Protein AF-A0A1B2I5D0-F1 (afdb_monomer)

Solvent-accessible surface area (backbone atoms only — not comparable to full-atom values): 14692 Å² total; per-residue (Å²): 141,81,85,81,79,77,82,74,84,54,74,65,62,57,52,52,51,55,51,52,52,50,53,58,53,55,57,54,65,72,56,46,64,72,50,50,54,53,48,32,43,52,50,27,54,50,46,30,55,48,51,39,48,48,42,41,52,47,46,69,76,40,72,86,58,51,62,56,59,39,48,56,54,48,34,71,79,34,85,56,45,40,81,76,49,76,54,82,53,38,37,32,26,35,56,57,25,76,79,68,30,39,32,35,41,31,57,78,47,103,80,40,60,49,52,45,40,57,77,70,50,98,56,92,42,72,64,54,47,48,42,47,48,41,52,55,71,33,81,49,80,43,82,83,71,44,96,86,30,32,26,54,56,38,40,59,68,74,67,50,49,96,80,45,56,51,38,47,65,44,94,82,50,13,65,67,47,35,52,50,51,16,64,70,60,45,41,88,37,88,69,35,29,40,38,39,37,61,56,88,96,43,56,35,41,38,38,26,92,48,64,45,76,87,35,60,80,34,75,44,65,33,40,33,39,38,67,86,79,63,41,76,44,51,24,36,28,37,24,36,79,43,74,57,99,92,44,75,36,40,40,78,37,78,88,54,58,42,74,63,131

Organism: NCBI:txid1197717

Structure (mmCIF, N/CA/C/O backbone):
data_AF-A0A1B2I5D0-F1
#
_entry.id   AF-A0A1B2I5D0-F1
#
loop_
_atom_site.group_PDB
_atom_site.id
_atom_site.type_symbol
_atom_site.label_atom_id
_atom_site.label_alt_id
_atom_site.label_comp_id
_atom_site.label_asym_id
_atom_site.label_entity_id
_atom_site.label_seq_id
_atom_site.pdbx_PDB_ins_code
_atom_site.Cartn_x
_atom_site.Cartn_y
_atom_site.Cartn_z
_atom_site.occupancy
_atom_site.B_iso_or_equiv
_atom_site.auth_seq_id
_atom_site.auth_comp_id
_atom_site.auth_asym_id
_atom_site.auth_atom_id
_atom_site.pdbx_PDB_model_num
ATOM 1 N N . MET A 1 1 ? -41.122 -39.534 -62.416 1.00 46.50 1 MET A N 1
ATOM 2 C CA . MET A 1 1 ? -41.600 -39.544 -61.013 1.00 46.50 1 MET A CA 1
ATOM 3 C C . MET A 1 1 ? -40.428 -39.820 -60.082 1.00 46.50 1 MET A C 1
ATOM 5 O O . MET A 1 1 ? -39.930 -40.936 -60.078 1.00 46.50 1 MET A O 1
ATOM 9 N N . ARG A 1 2 ? -39.983 -38.829 -59.304 1.00 52.69 2 ARG A N 1
ATOM 10 C CA . ARG A 1 2 ? -39.171 -39.040 -58.096 1.00 52.69 2 ARG A CA 1
ATOM 11 C C . ARG A 1 2 ? -39.962 -38.437 -56.938 1.00 52.69 2 ARG A C 1
ATOM 13 O O . ARG A 1 2 ? -40.264 -37.251 -56.963 1.00 52.69 2 ARG A O 1
ATOM 20 N N . LYS A 1 3 ? -40.412 -39.279 -56.005 1.00 55.47 3 LYS A N 1
ATOM 21 C CA . LYS A 1 3 ? -41.016 -38.831 -54.747 1.00 55.47 3 LYS A CA 1
ATOM 22 C C . LYS A 1 3 ? -39.862 -38.516 -53.804 1.00 55.47 3 LYS A C 1
ATOM 24 O O . LYS A 1 3 ? -39.291 -39.434 -53.224 1.00 55.47 3 LYS A O 1
ATOM 29 N N . ASP A 1 4 ? -39.522 -37.241 -53.676 1.00 60.94 4 ASP A N 1
ATOM 30 C CA . ASP A 1 4 ? -38.607 -36.790 -52.634 1.00 60.94 4 ASP A CA 1
ATOM 31 C C . ASP A 1 4 ? -39.316 -36.933 -51.286 1.00 60.94 4 ASP A C 1
ATOM 33 O O . ASP A 1 4 ? -40.212 -36.163 -50.926 1.00 60.94 4 ASP A O 1
ATOM 37 N N . ALA A 1 5 ? -38.958 -37.990 -50.558 1.00 63.78 5 ALA A N 1
ATOM 38 C CA . ALA A 1 5 ? -39.371 -38.194 -49.182 1.00 63.78 5 ALA A CA 1
ATOM 39 C C . ALA A 1 5 ? -38.735 -37.090 -48.329 1.00 63.78 5 ALA A C 1
ATOM 41 O O . ALA A 1 5 ? -37.593 -37.203 -47.886 1.00 63.78 5 ALA A O 1
ATOM 42 N N . ARG A 1 6 ? -39.470 -35.991 -48.133 1.00 65.56 6 ARG A N 1
ATOM 43 C CA . ARG A 1 6 ? -39.105 -34.937 -47.184 1.00 65.56 6 ARG A CA 1
ATOM 44 C C . ARG A 1 6 ? -39.048 -35.564 -45.791 1.00 65.56 6 ARG A C 1
ATOM 46 O O . ARG A 1 6 ? -40.087 -35.820 -45.188 1.00 65.56 6 ARG A O 1
ATOM 53 N N . LYS A 1 7 ? -37.836 -35.858 -45.313 1.00 67.69 7 LYS A N 1
ATOM 54 C CA . LYS A 1 7 ? -37.577 -36.289 -43.936 1.00 67.69 7 LYS A CA 1
ATOM 55 C C . LYS A 1 7 ? -37.943 -35.122 -43.018 1.00 67.69 7 LYS A C 1
ATOM 57 O O . LYS A 1 7 ? -37.216 -34.136 -42.956 1.00 67.69 7 LYS A O 1
ATOM 62 N N . ALA A 1 8 ? -39.111 -35.197 -42.389 1.00 71.25 8 ALA A N 1
ATOM 63 C CA . ALA A 1 8 ? -39.503 -34.258 -41.351 1.00 71.25 8 ALA A CA 1
ATOM 64 C C . ALA A 1 8 ? -38.746 -34.621 -40.069 1.00 71.25 8 ALA A C 1
ATOM 66 O O . ALA A 1 8 ? -38.767 -35.779 -39.655 1.00 71.25 8 ALA A O 1
ATOM 67 N N . PHE A 1 9 ? -38.063 -33.641 -39.481 1.00 73.19 9 PHE A N 1
ATOM 68 C CA . PHE A 1 9 ? -37.399 -33.794 -38.189 1.00 73.19 9 PHE A CA 1
ATOM 69 C C . PHE A 1 9 ? -38.434 -34.140 -37.118 1.00 73.19 9 PHE A C 1
ATOM 71 O O . PHE A 1 9 ? -39.496 -33.516 -37.039 1.00 73.19 9 PHE A O 1
ATOM 78 N N . THR A 1 10 ? -38.132 -35.133 -36.293 1.00 86.06 10 THR A N 1
ATOM 79 C CA . THR A 1 10 ? -38.979 -35.494 -35.158 1.00 86.06 10 THR A CA 1
ATOM 80 C C . THR A 1 10 ? -38.755 -34.509 -34.009 1.00 86.06 10 THR A C 1
ATOM 82 O O . THR A 1 10 ? -37.652 -34.005 -33.800 1.00 86.06 10 THR A O 1
ATOM 85 N N . LEU A 1 11 ? -39.800 -34.237 -33.219 1.00 85.38 11 LEU A N 1
ATOM 86 C CA . LEU A 1 11 ? -39.691 -33.394 -32.018 1.00 85.38 11 LEU A CA 1
ATOM 87 C C . LEU A 1 11 ? -38.626 -33.916 -31.038 1.00 85.38 11 LEU A C 1
ATOM 89 O O . LEU A 1 11 ? -37.961 -33.134 -30.364 1.00 85.38 11 LEU A O 1
ATOM 93 N N . VAL A 1 12 ? -38.444 -35.238 -30.996 1.00 90.75 12 VAL A N 1
ATOM 94 C CA . VAL A 1 12 ? -37.460 -35.914 -30.143 1.00 90.75 12 VAL A CA 1
ATOM 95 C C . VAL A 1 12 ? -36.028 -35.572 -30.558 1.00 90.75 12 VAL A C 1
ATOM 97 O O . VAL A 1 12 ? -35.191 -35.321 -29.695 1.00 90.75 12 VAL A O 1
ATOM 100 N N . GLU A 1 13 ? -35.742 -35.496 -31.859 1.00 89.31 13 GLU A N 1
ATOM 101 C CA . GLU A 1 13 ? -34.408 -35.131 -32.351 1.00 89.31 13 GLU A CA 1
ATOM 102 C C . GLU A 1 13 ? -34.032 -33.700 -31.953 1.00 89.31 13 GLU A C 1
ATOM 104 O O . GLU A 1 13 ? -32.914 -33.464 -31.502 1.00 89.31 13 GLU A O 1
ATOM 109 N N . MET A 1 14 ? -34.970 -32.753 -32.034 1.00 89.31 14 MET A N 1
ATOM 110 C CA . MET A 1 14 ? -34.721 -31.381 -31.574 1.00 89.31 14 MET A CA 1
ATOM 111 C C . MET A 1 14 ? -34.585 -31.284 -30.048 1.00 89.31 14 MET A C 1
ATOM 113 O O . MET A 1 14 ? -33.756 -30.517 -29.559 1.00 89.31 14 MET A O 1
ATOM 117 N N . LEU A 1 15 ? -35.332 -32.095 -29.290 1.00 92.88 15 LEU A N 1
ATOM 118 C CA . LEU A 1 15 ? -35.248 -32.137 -27.827 1.00 92.88 15 LEU A CA 1
ATOM 119 C C . LEU A 1 15 ? -33.873 -32.617 -27.334 1.00 92.88 15 LEU A C 1
ATOM 121 O O . LEU A 1 15 ? -33.305 -32.035 -26.412 1.00 92.88 15 LEU A O 1
ATOM 125 N N . ILE A 1 16 ? -33.307 -33.653 -27.954 1.00 93.94 16 ILE A N 1
ATOM 126 C CA . ILE A 1 16 ? -31.982 -34.158 -27.567 1.00 93.94 16 ILE A CA 1
ATOM 127 C C . ILE A 1 16 ? -30.901 -33.107 -27.855 1.00 93.94 16 ILE A C 1
ATOM 129 O O . ILE A 1 16 ? -30.008 -32.906 -27.034 1.00 93.94 16 ILE A O 1
ATOM 133 N N . VAL A 1 17 ? -31.004 -32.385 -28.976 1.00 94.12 17 VAL A N 1
ATOM 134 C CA . VAL A 1 17 ? -30.030 -31.348 -29.351 1.00 94.12 17 VAL A CA 1
ATOM 135 C C . VAL A 1 17 ? -29.985 -30.219 -28.320 1.00 94.12 17 VAL A C 1
ATOM 137 O O . VAL A 1 17 ? -28.898 -29.841 -27.885 1.00 94.12 17 VAL A O 1
ATOM 140 N N . ILE A 1 18 ? -31.138 -29.713 -27.871 1.00 95.00 18 ILE A N 1
ATOM 141 C CA . ILE A 1 18 ? -31.162 -28.644 -26.859 1.00 95.00 18 ILE A CA 1
ATOM 142 C C . ILE A 1 18 ? -30.645 -29.122 -25.497 1.00 95.00 18 ILE A C 1
ATOM 144 O O . ILE A 1 18 ? -29.973 -28.358 -24.806 1.00 95.00 18 ILE A O 1
ATOM 148 N N . ILE A 1 19 ? -30.883 -30.390 -25.134 1.00 96.00 19 ILE A N 1
ATOM 149 C CA . ILE A 1 19 ? -30.338 -30.991 -23.908 1.00 96.00 19 ILE A CA 1
ATOM 150 C C . ILE A 1 19 ? -28.808 -31.044 -23.982 1.00 96.00 19 ILE A C 1
ATOM 152 O O . ILE A 1 19 ? -28.134 -30.615 -23.046 1.00 96.00 19 ILE A O 1
ATOM 156 N N . VAL A 1 20 ? -28.246 -31.515 -25.099 1.00 95.69 20 VAL A N 1
ATOM 157 C CA . VAL A 1 20 ? -26.789 -31.603 -25.278 1.00 95.69 20 VAL A CA 1
ATOM 158 C C . VAL A 1 20 ? -26.146 -30.213 -25.276 1.00 95.69 20 VAL A C 1
ATOM 160 O O . VAL A 1 20 ? -25.154 -30.013 -24.578 1.00 95.69 20 VAL A O 1
ATOM 163 N N . ILE A 1 21 ? -26.725 -29.234 -25.983 1.00 95.19 21 ILE A N 1
ATOM 164 C CA . ILE A 1 21 ? -26.231 -27.846 -25.971 1.00 95.19 21 ILE A CA 1
ATOM 165 C C . ILE A 1 21 ? -26.293 -27.262 -24.553 1.00 95.19 21 ILE A C 1
ATOM 167 O O . ILE A 1 21 ? -25.337 -26.621 -24.124 1.00 95.19 21 ILE A O 1
ATOM 171 N N . GLY A 1 22 ? -27.368 -27.523 -23.800 1.00 94.81 22 GLY A N 1
ATOM 172 C CA . GLY A 1 22 ? -27.515 -27.068 -22.416 1.00 94.81 22 GLY A CA 1
ATOM 173 C C . GLY A 1 22 ? -26.457 -27.645 -21.471 1.00 94.81 22 GLY A C 1
ATOM 174 O O . GLY A 1 22 ? -25.877 -26.905 -20.678 1.00 94.81 22 GLY A O 1
ATOM 175 N N . ILE A 1 23 ? -26.147 -28.941 -21.590 1.00 93.44 23 ILE A N 1
ATOM 176 C CA . ILE A 1 23 ? -25.090 -29.590 -20.796 1.00 93.44 23 ILE A CA 1
ATOM 177 C C . ILE A 1 23 ? -23.716 -29.015 -21.161 1.00 93.44 23 ILE A C 1
ATOM 179 O O . ILE A 1 23 ? -22.952 -28.644 -20.270 1.00 93.44 23 ILE A O 1
ATOM 183 N N . LEU A 1 24 ? -23.408 -28.894 -22.457 1.00 92.69 24 LEU A N 1
ATOM 184 C CA . LEU A 1 24 ? -22.133 -28.338 -22.918 1.00 92.69 24 LEU A CA 1
ATOM 185 C C . LEU A 1 24 ? -21.951 -26.883 -22.462 1.00 92.69 24 LEU A C 1
ATOM 187 O O . LEU A 1 24 ? -20.888 -26.533 -21.950 1.00 92.69 24 LEU A O 1
ATOM 191 N N . ALA A 1 25 ? -22.993 -26.055 -22.574 1.00 88.94 25 ALA A N 1
ATOM 192 C CA . ALA A 1 25 ? -22.968 -24.670 -22.110 1.00 88.94 25 ALA A CA 1
ATOM 193 C C . ALA A 1 25 ? -22.812 -24.571 -20.581 1.00 88.94 25 ALA A C 1
ATOM 195 O O . ALA A 1 25 ? -22.031 -23.752 -20.094 1.00 88.94 25 ALA A O 1
ATOM 196 N N . GLY A 1 26 ? -23.498 -25.434 -19.822 1.00 86.69 26 GLY A N 1
ATOM 197 C CA . GLY A 1 26 ? -23.399 -25.479 -18.361 1.00 86.69 26 GLY A CA 1
ATOM 198 C C . GLY A 1 26 ? -21.992 -25.822 -17.863 1.00 86.69 26 GLY A C 1
ATOM 199 O O . GLY A 1 26 ? -21.498 -25.195 -16.926 1.00 86.69 26 GLY A O 1
ATOM 200 N N . LEU A 1 27 ? -21.307 -26.762 -18.522 1.00 82.25 27 LEU A N 1
ATOM 201 C CA . LEU A 1 27 ? -19.929 -27.133 -18.179 1.00 82.25 27 LEU A CA 1
ATOM 202 C C . LEU A 1 27 ? -18.918 -26.022 -18.508 1.00 82.25 27 LEU A C 1
ATOM 204 O O . LEU A 1 27 ? -17.978 -25.804 -17.743 1.00 82.25 27 LEU A O 1
ATOM 208 N N . MET A 1 28 ? -19.120 -25.286 -19.605 1.00 75.88 28 MET A N 1
ATOM 209 C CA . MET A 1 28 ? -18.252 -24.160 -19.974 1.00 75.88 28 MET A CA 1
ATOM 210 C C . MET A 1 28 ? -18.319 -23.010 -18.958 1.00 75.88 28 MET A C 1
ATOM 212 O O . MET A 1 28 ? -17.291 -22.407 -18.657 1.00 75.88 28 MET A O 1
ATOM 216 N N . MET A 1 29 ? -19.496 -22.740 -18.387 1.00 73.19 29 MET A N 1
ATOM 217 C CA . MET A 1 29 ? -19.700 -21.628 -17.450 1.00 73.19 29 MET A CA 1
ATOM 218 C C . MET A 1 29 ? -18.978 -21.820 -16.105 1.00 73.19 29 MET A C 1
ATOM 220 O O . MET A 1 29 ? -18.487 -20.855 -15.525 1.00 73.19 29 MET A O 1
ATOM 224 N N . ILE A 1 30 ? -18.885 -23.057 -15.606 1.00 65.50 30 ILE A N 1
ATOM 225 C CA . ILE A 1 30 ? -18.249 -23.359 -14.309 1.00 65.50 30 ILE A CA 1
ATOM 226 C C . ILE A 1 30 ? -16.715 -23.343 -14.422 1.00 65.50 30 ILE A C 1
ATOM 228 O O . ILE A 1 30 ? -16.019 -23.033 -13.457 1.00 65.50 30 ILE A O 1
ATOM 232 N N . SER A 1 31 ? -16.169 -23.645 -15.603 1.00 60.16 31 SER A N 1
ATOM 233 C CA . SER A 1 31 ? -14.723 -23.785 -15.801 1.00 60.16 31 SER A CA 1
ATOM 234 C C . SER A 1 31 ? -13.982 -22.463 -16.031 1.00 60.16 31 SER A C 1
ATOM 236 O O . SER A 1 31 ? -12.763 -22.432 -15.859 1.00 60.16 31 SER A O 1
ATOM 238 N N . SER A 1 32 ? -14.657 -21.392 -16.458 1.00 58.16 32 SER A N 1
ATOM 239 C CA . SER A 1 32 ? -13.971 -20.184 -16.932 1.00 58.16 32 SER A CA 1
ATOM 240 C C . SER A 1 32 ? -13.434 -19.299 -15.805 1.00 58.16 32 SER A C 1
ATOM 242 O O . SER A 1 32 ? -12.296 -18.863 -15.904 1.00 58.16 32 SER A O 1
ATOM 244 N N . GLY A 1 33 ? -14.179 -19.086 -14.714 1.00 60.12 33 GLY A N 1
ATOM 245 C CA . GLY A 1 33 ? -13.814 -18.091 -13.687 1.00 60.12 33 GLY A CA 1
ATOM 246 C C . GLY A 1 33 ? -12.498 -18.378 -12.948 1.00 60.12 33 GLY A C 1
ATOM 247 O O . GLY A 1 33 ? -11.596 -17.554 -12.923 1.00 60.12 33 GLY A O 1
ATOM 248 N N . SER A 1 34 ? -12.317 -19.581 -12.395 1.00 61.12 34 SER A N 1
ATOM 249 C CA . SER A 1 34 ? -11.079 -19.897 -11.657 1.00 61.12 34 SER A CA 1
ATOM 250 C C . SER A 1 34 ? -9.860 -20.129 -12.559 1.00 61.12 34 SER A C 1
ATOM 252 O O . SER A 1 34 ? -8.721 -20.095 -12.090 1.00 61.12 34 SER A O 1
ATOM 254 N N . ALA A 1 35 ? -10.093 -20.448 -13.836 1.00 63.06 35 ALA A N 1
ATOM 255 C CA . ALA A 1 35 ? -9.028 -20.675 -14.807 1.00 63.06 35 ALA A CA 1
ATOM 256 C C . ALA A 1 35 ? -8.460 -19.347 -15.326 1.00 63.06 35 ALA A C 1
ATOM 258 O O . ALA A 1 35 ? -7.245 -19.243 -15.492 1.00 63.06 35 ALA A O 1
ATOM 259 N N . THR A 1 36 ? -9.313 -18.335 -15.529 1.00 73.81 36 THR A N 1
ATOM 260 C CA . THR A 1 36 ? -8.883 -16.986 -15.916 1.00 73.81 36 THR A CA 1
ATOM 261 C C . THR A 1 36 ? -8.065 -16.327 -14.815 1.00 73.81 36 THR A C 1
ATOM 263 O O . THR A 1 36 ? -6.963 -15.873 -15.100 1.00 73.81 36 THR A O 1
ATOM 266 N N . ASP A 1 37 ? -8.507 -16.394 -13.556 1.00 72.38 37 ASP A N 1
ATOM 267 C CA . ASP A 1 37 ? -7.804 -15.747 -12.437 1.00 72.38 37 ASP A CA 1
ATOM 268 C C . ASP A 1 37 ? -6.377 -16.297 -12.261 1.00 72.38 37 ASP A C 1
ATOM 270 O O . ASP A 1 37 ? -5.404 -15.550 -12.155 1.00 72.38 37 ASP A O 1
ATOM 274 N N . LYS A 1 38 ? -6.213 -17.627 -12.321 1.00 74.25 38 LYS A N 1
ATOM 275 C CA . LYS A 1 38 ? -4.886 -18.267 -12.253 1.00 74.25 38 LYS A CA 1
ATOM 276 C C . LYS A 1 38 ? -4.014 -17.953 -13.468 1.00 74.25 38 LYS A C 1
ATOM 278 O O . LYS A 1 38 ? -2.790 -17.856 -13.340 1.00 74.25 38 LYS A O 1
ATOM 283 N N . ALA A 1 39 ? -4.616 -17.833 -14.651 1.00 79.75 39 ALA A N 1
ATOM 284 C CA . ALA A 1 39 ? -3.897 -17.456 -15.862 1.00 79.75 39 ALA A CA 1
ATOM 285 C C . ALA A 1 39 ? -3.392 -16.008 -15.774 1.00 79.75 39 ALA A C 1
ATOM 287 O O . ALA A 1 39 ? -2.236 -15.746 -16.110 1.00 79.75 39 ALA A O 1
ATOM 288 N N . GLU A 1 40 ? -4.213 -15.090 -15.260 1.00 85.25 40 GLU A N 1
ATOM 289 C CA . GLU A 1 40 ? -3.850 -13.691 -15.028 1.00 85.25 40 GLU A CA 1
ATOM 290 C C . GLU A 1 40 ? -2.763 -13.544 -13.957 1.00 85.25 40 GLU A C 1
ATOM 292 O O . GLU A 1 40 ? -1.797 -12.805 -14.172 1.00 85.25 40 GLU A O 1
ATOM 297 N N . GLU A 1 41 ? -2.849 -14.293 -12.854 1.00 82.25 41 GLU A N 1
ATOM 298 C CA . GLU A 1 41 ? -1.818 -14.341 -11.810 1.00 82.25 41 GLU A CA 1
ATOM 299 C C . GLU A 1 41 ? -0.474 -14.830 -12.376 1.00 82.25 41 GLU A C 1
ATOM 301 O O . GLU A 1 41 ? 0.572 -14.199 -12.182 1.00 82.25 41 GLU A O 1
ATOM 306 N N . THR A 1 42 ? -0.503 -15.926 -13.140 1.00 84.69 42 THR A N 1
ATOM 307 C CA . THR A 1 42 ? 0.690 -16.515 -13.766 1.00 84.69 42 THR A CA 1
ATOM 308 C C . THR A 1 42 ? 1.312 -15.560 -14.786 1.00 84.69 42 THR A C 1
ATOM 310 O O . THR A 1 42 ? 2.529 -15.354 -14.792 1.00 84.69 42 THR A O 1
ATOM 313 N N . ALA A 1 43 ? 0.490 -14.931 -15.629 1.00 89.62 43 ALA A N 1
ATOM 314 C CA . ALA A 1 43 ? 0.942 -13.942 -16.598 1.00 89.62 43 ALA A CA 1
ATOM 315 C C . ALA A 1 43 ? 1.529 -12.701 -15.906 1.00 89.62 43 ALA A C 1
ATOM 317 O O . ALA A 1 43 ? 2.586 -12.213 -16.305 1.00 89.62 43 ALA A O 1
ATOM 318 N N . CYS A 1 44 ? 0.911 -12.235 -14.818 1.00 87.25 44 CYS A N 1
ATOM 319 C CA . CYS A 1 44 ? 1.432 -11.141 -14.007 1.00 87.25 44 CYS A CA 1
ATOM 320 C C . CYS A 1 44 ? 2.795 -11.482 -13.383 1.00 87.25 44 CYS A C 1
ATOM 322 O O . CYS A 1 44 ? 3.719 -10.669 -13.427 1.00 87.25 44 CYS A O 1
ATOM 324 N N . LEU A 1 45 ? 2.952 -12.683 -12.816 1.00 86.56 45 LEU A N 1
ATOM 325 C CA . LEU A 1 45 ? 4.234 -13.158 -12.291 1.00 86.56 45 LEU A CA 1
ATOM 326 C C . LEU A 1 45 ? 5.317 -13.170 -13.375 1.00 86.56 45 LEU A C 1
ATOM 328 O O . LEU A 1 45 ? 6.441 -12.738 -13.122 1.00 86.56 45 LEU A O 1
ATOM 332 N N . ASN A 1 46 ? 4.985 -13.642 -14.576 1.00 90.81 46 ASN A N 1
ATOM 333 C CA . ASN A 1 46 ? 5.924 -13.660 -15.689 1.00 90.81 46 ASN A CA 1
ATOM 334 C C . ASN A 1 46 ? 6.323 -12.243 -16.128 1.00 90.81 46 ASN A C 1
ATOM 336 O O . ASN A 1 46 ? 7.511 -11.966 -16.265 1.00 90.81 46 ASN A O 1
ATOM 340 N N . ASN A 1 47 ? 5.357 -11.330 -16.266 1.00 92.94 47 ASN A N 1
ATOM 341 C CA . ASN A 1 47 ? 5.624 -9.935 -16.624 1.00 92.94 47 ASN A CA 1
ATOM 342 C C . ASN A 1 47 ? 6.560 -9.264 -15.611 1.00 92.94 47 ASN A C 1
ATOM 344 O O . ASN A 1 47 ? 7.525 -8.622 -16.006 1.00 92.94 47 ASN A O 1
ATOM 348 N N . ARG A 1 48 ? 6.346 -9.472 -14.306 1.00 88.75 48 ARG A N 1
ATOM 349 C CA . ARG A 1 48 ? 7.232 -8.943 -13.253 1.00 88.75 48 ARG A CA 1
ATOM 350 C C . ARG A 1 48 ? 8.664 -9.458 -13.373 1.00 88.75 48 ARG A C 1
ATOM 352 O O . ARG A 1 48 ? 9.594 -8.663 -13.344 1.00 88.75 48 ARG A O 1
ATOM 359 N N . LYS A 1 49 ? 8.840 -10.765 -13.591 1.00 89.06 49 LYS A N 1
ATOM 360 C CA . LYS A 1 49 ? 10.169 -11.357 -13.819 1.00 89.06 49 LYS A CA 1
ATOM 361 C C . LYS A 1 49 ? 10.843 -10.810 -15.075 1.00 89.06 49 LYS A C 1
ATOM 363 O O . LYS A 1 49 ? 12.063 -10.680 -15.092 1.00 89.06 49 LYS A O 1
ATOM 368 N N . ILE A 1 50 ? 10.076 -10.529 -16.131 1.00 93.44 50 ILE A N 1
ATOM 369 C CA . ILE A 1 50 ? 10.602 -9.885 -17.341 1.00 93.44 50 ILE A CA 1
ATOM 370 C C . ILE A 1 50 ? 11.119 -8.489 -16.991 1.00 93.44 50 ILE A C 1
ATOM 372 O O . ILE A 1 50 ? 12.264 -8.202 -17.306 1.00 93.44 50 ILE A O 1
ATOM 376 N N . LEU A 1 51 ? 10.347 -7.681 -16.261 1.00 92.31 51 LEU A N 1
ATOM 377 C CA . LEU A 1 51 ? 10.766 -6.336 -15.848 1.00 92.31 51 LEU A CA 1
ATOM 378 C C . LEU A 1 51 ? 12.043 -6.347 -14.996 1.00 92.31 51 LEU A C 1
ATOM 380 O O . LEU A 1 51 ? 12.964 -5.582 -15.274 1.00 92.31 51 LEU A O 1
ATOM 384 N N . GLU A 1 52 ? 12.137 -7.241 -14.007 1.00 90.12 52 GLU A N 1
ATOM 385 C CA . GLU A 1 52 ? 13.350 -7.404 -13.188 1.00 90.12 52 GLU A CA 1
ATOM 386 C C . GLU A 1 52 ? 14.571 -7.764 -14.045 1.00 90.12 52 GLU A C 1
ATOM 388 O O . GLU A 1 52 ? 15.661 -7.224 -13.862 1.00 90.12 52 GLU A O 1
ATOM 393 N N . ARG A 1 53 ? 14.395 -8.670 -15.015 1.00 91.75 53 ARG A N 1
ATOM 394 C CA . ARG A 1 53 ? 15.468 -9.073 -15.932 1.00 91.75 53 ARG A CA 1
ATOM 395 C C . ARG A 1 53 ? 15.871 -7.940 -16.867 1.00 91.75 53 ARG A C 1
ATOM 397 O O . ARG A 1 53 ? 17.067 -7.715 -17.012 1.00 91.75 53 ARG A O 1
ATOM 404 N N . SER A 1 54 ? 14.912 -7.237 -17.466 1.00 92.69 54 SER A N 1
ATOM 405 C CA . SER A 1 54 ? 15.176 -6.095 -18.346 1.00 92.69 54 SER A CA 1
ATOM 406 C C . SER A 1 54 ? 15.948 -5.010 -17.600 1.00 92.69 54 SER A C 1
ATOM 408 O O . SER A 1 54 ? 16.974 -4.546 -18.090 1.00 92.69 54 SER A O 1
ATOM 410 N N . TYR A 1 55 ? 15.536 -4.686 -16.370 1.00 92.44 55 TYR A N 1
ATOM 411 C CA . TYR A 1 55 ? 16.269 -3.753 -15.515 1.00 92.44 55 TYR A CA 1
ATOM 412 C C . TYR A 1 55 ? 17.720 -4.202 -15.290 1.00 92.44 55 TYR A C 1
ATOM 414 O O . TYR A 1 55 ? 18.653 -3.426 -15.498 1.00 92.44 55 TYR A O 1
ATOM 422 N N . ASN A 1 56 ? 17.931 -5.470 -14.921 1.00 90.38 56 ASN A N 1
ATOM 423 C CA . ASN A 1 56 ? 19.274 -6.003 -14.684 1.00 90.38 56 ASN A CA 1
ATOM 424 C C . ASN A 1 56 ? 20.146 -5.978 -15.948 1.00 90.38 56 ASN A C 1
ATOM 426 O O . ASN A 1 56 ? 21.329 -5.664 -15.858 1.00 90.38 56 ASN A O 1
ATOM 430 N N . ILE A 1 57 ? 19.579 -6.268 -17.123 1.00 91.06 57 ILE A N 1
ATOM 431 C CA . ILE A 1 57 ? 20.295 -6.195 -18.406 1.00 91.06 57 ILE A CA 1
ATOM 432 C C . ILE A 1 57 ? 20.806 -4.771 -18.647 1.00 91.06 57 ILE A C 1
ATOM 434 O O . ILE A 1 57 ? 21.997 -4.594 -18.899 1.00 91.06 57 ILE A O 1
ATOM 438 N N . TYR A 1 58 ? 19.942 -3.767 -18.491 1.00 92.44 58 TYR A N 1
ATOM 439 C CA . TYR A 1 58 ? 20.310 -2.363 -18.677 1.00 92.44 58 TYR A CA 1
ATOM 440 C C . TYR A 1 58 ? 21.324 -1.862 -17.642 1.00 92.44 58 TYR A C 1
ATOM 442 O O . TYR A 1 58 ? 22.262 -1.146 -17.988 1.00 92.44 58 TYR A O 1
ATOM 450 N N . ARG A 1 59 ? 21.193 -2.274 -16.375 1.00 89.50 59 ARG A N 1
ATOM 451 C CA . ARG A 1 59 ? 22.178 -1.950 -15.328 1.00 89.50 59 ARG A CA 1
ATOM 452 C C . ARG A 1 59 ? 23.550 -2.554 -15.602 1.00 89.50 59 ARG A C 1
ATOM 454 O O . ARG A 1 59 ? 24.558 -1.940 -15.265 1.00 89.50 59 ARG A O 1
ATOM 461 N N . ILE A 1 60 ? 23.596 -3.751 -16.185 1.00 88.75 60 ILE A N 1
ATOM 462 C CA . ILE A 1 60 ? 24.853 -4.411 -16.549 1.00 88.75 60 ILE A CA 1
ATOM 463 C C . ILE A 1 60 ? 25.479 -3.743 -17.777 1.00 88.75 60 ILE A C 1
ATOM 465 O O . ILE A 1 60 ? 26.694 -3.561 -17.804 1.00 88.75 60 ILE A O 1
ATOM 469 N N . SER A 1 61 ? 24.682 -3.372 -18.784 1.00 89.56 61 SER A N 1
ATOM 470 C CA . SER A 1 61 ? 25.201 -2.725 -19.993 1.00 89.56 61 SER A CA 1
ATOM 471 C C . SER A 1 61 ? 25.647 -1.283 -19.754 1.00 89.56 61 SER A C 1
ATOM 473 O O . SER A 1 61 ? 26.601 -0.827 -20.377 1.00 89.56 61 SER A O 1
ATOM 475 N N . GLU A 1 62 ? 24.966 -0.561 -18.862 1.00 89.81 62 GLU A N 1
ATOM 476 C CA . GLU A 1 62 ? 25.171 0.869 -18.624 1.00 89.81 62 GLU A CA 1
ATOM 477 C C . GLU A 1 62 ? 25.141 1.181 -17.118 1.00 89.81 62 GLU A C 1
ATOM 479 O O . GLU A 1 62 ? 24.193 1.752 -16.579 1.00 89.81 62 GLU A O 1
ATOM 484 N N . SER A 1 63 ? 26.218 0.824 -16.415 1.00 86.62 63 SER A N 1
ATOM 485 C CA . SER A 1 63 ? 26.296 0.903 -14.947 1.00 86.62 63 SER A CA 1
ATOM 486 C C . SER A 1 63 ? 26.169 2.313 -14.354 1.00 86.62 63 SER A C 1
ATOM 488 O O . SER A 1 63 ? 25.930 2.448 -13.151 1.00 86.62 63 SER A O 1
ATOM 490 N N . SER A 1 64 ? 26.357 3.360 -15.164 1.00 89.44 64 SER A N 1
ATOM 491 C CA . SER A 1 64 ? 26.249 4.764 -14.748 1.00 89.44 64 SER A CA 1
ATOM 492 C C . SER A 1 64 ? 24.814 5.281 -14.668 1.00 89.44 64 SER A C 1
ATOM 494 O O . SER A 1 64 ? 24.611 6.334 -14.072 1.00 89.44 64 SER A O 1
ATOM 496 N N . LEU A 1 65 ? 23.841 4.582 -15.264 1.00 90.19 65 LEU A N 1
ATOM 497 C CA . LEU A 1 65 ? 22.443 5.011 -15.251 1.00 90.19 65 LEU A CA 1
ATOM 498 C C . LEU A 1 65 ? 21.843 4.880 -13.853 1.00 90.19 65 LEU A C 1
ATOM 500 O O . LEU A 1 65 ? 22.018 3.864 -13.180 1.00 90.19 65 LEU A O 1
ATOM 504 N N . THR A 1 66 ? 21.087 5.882 -13.435 1.00 90.94 66 THR A N 1
ATOM 505 C CA . THR A 1 66 ? 20.258 5.845 -12.229 1.00 90.94 66 THR A CA 1
ATOM 506 C C . THR A 1 66 ? 19.104 4.850 -12.378 1.00 90.94 66 THR A C 1
ATOM 508 O O . THR A 1 66 ? 18.784 4.386 -13.474 1.00 90.94 66 THR A O 1
ATOM 511 N N . PHE A 1 67 ? 18.463 4.515 -11.258 1.00 89.31 67 PHE A N 1
ATOM 512 C CA . PHE A 1 67 ? 17.294 3.633 -11.229 1.00 89.31 67 PHE A CA 1
ATOM 513 C C . PHE A 1 67 ? 16.190 4.100 -12.191 1.00 89.31 67 PHE A C 1
ATOM 515 O O . PHE A 1 67 ? 15.741 3.319 -13.032 1.00 89.31 67 PHE A O 1
ATOM 522 N N . THR A 1 68 ? 15.831 5.383 -12.131 1.00 89.88 68 THR A N 1
ATOM 523 C CA . THR A 1 68 ? 14.800 5.982 -12.988 1.00 89.88 68 THR A CA 1
ATOM 524 C C . THR A 1 68 ? 15.199 6.000 -14.461 1.00 89.88 68 THR A C 1
ATOM 526 O O . THR A 1 68 ? 14.385 5.678 -15.323 1.00 89.88 68 THR A O 1
ATOM 529 N N . GLU A 1 69 ? 16.461 6.294 -14.788 1.00 93.00 69 GLU A N 1
ATOM 530 C CA . GLU A 1 69 ? 16.923 6.255 -16.184 1.00 93.00 69 GLU A CA 1
ATOM 531 C C . GLU A 1 69 ? 16.843 4.847 -16.779 1.00 93.00 69 GLU A C 1
ATOM 533 O O . GLU A 1 69 ? 16.455 4.683 -17.937 1.00 93.00 69 GLU A O 1
ATOM 538 N N . VAL A 1 70 ? 17.174 3.817 -15.994 1.00 93.38 70 VAL A N 1
ATOM 539 C CA . VAL A 1 70 ? 17.012 2.428 -16.435 1.00 93.38 70 VAL A CA 1
ATOM 540 C C . VAL A 1 70 ? 15.538 2.086 -16.632 1.00 93.38 70 VAL A C 1
ATOM 542 O O . VAL A 1 70 ? 15.188 1.455 -17.631 1.00 93.38 70 VAL A O 1
ATOM 545 N N . LEU A 1 71 ? 14.658 2.498 -15.719 1.00 92.50 71 LEU A N 1
ATOM 546 C CA . LEU A 1 71 ? 13.233 2.201 -15.835 1.00 92.50 71 LEU A CA 1
ATOM 547 C C . LEU A 1 71 ? 12.547 2.924 -16.990 1.00 92.50 71 LEU A C 1
ATOM 549 O O . LEU A 1 71 ? 11.683 2.324 -17.628 1.00 92.50 71 LEU A O 1
ATOM 553 N N . GLU A 1 72 ? 12.979 4.130 -17.350 1.00 92.69 72 GLU A N 1
ATOM 554 C CA . GLU A 1 72 ? 12.520 4.793 -18.575 1.00 92.69 72 GLU A CA 1
ATOM 555 C C . GLU A 1 72 ? 12.902 3.992 -19.835 1.00 92.69 72 GLU A C 1
ATOM 557 O O . GLU A 1 72 ? 12.087 3.862 -20.753 1.00 92.69 72 GLU A O 1
ATOM 562 N N . LYS A 1 73 ? 14.081 3.348 -19.863 1.00 93.44 73 LYS A N 1
ATOM 563 C CA . LYS A 1 73 ? 14.449 2.430 -20.958 1.00 93.44 73 LYS A CA 1
ATOM 564 C C . LYS A 1 73 ? 13.592 1.165 -20.973 1.00 93.44 73 LYS A C 1
ATOM 566 O O . LYS A 1 73 ? 13.068 0.797 -22.021 1.00 93.44 73 LYS A O 1
ATOM 571 N N . VAL A 1 74 ? 13.395 0.529 -19.817 1.00 93.25 74 VAL A N 1
ATOM 572 C CA . VAL A 1 74 ? 12.535 -0.663 -19.687 1.00 93.25 74 VAL A CA 1
ATOM 573 C C . VAL A 1 74 ? 11.104 -0.347 -20.142 1.00 93.25 74 VAL A C 1
ATOM 575 O O . VAL A 1 74 ? 10.500 -1.099 -20.903 1.00 93.25 74 VAL A O 1
ATOM 578 N N . LYS A 1 75 ? 10.564 0.803 -19.740 1.00 93.12 75 LYS A N 1
ATOM 579 C CA . LYS A 1 75 ? 9.232 1.281 -20.125 1.00 93.12 75 LYS A CA 1
ATOM 580 C C . LYS A 1 75 ? 9.092 1.487 -21.634 1.00 93.12 75 LYS A C 1
ATOM 582 O O . LYS A 1 75 ? 8.048 1.150 -22.189 1.00 93.12 75 LYS A O 1
ATOM 587 N N . ALA A 1 76 ? 10.133 1.971 -22.314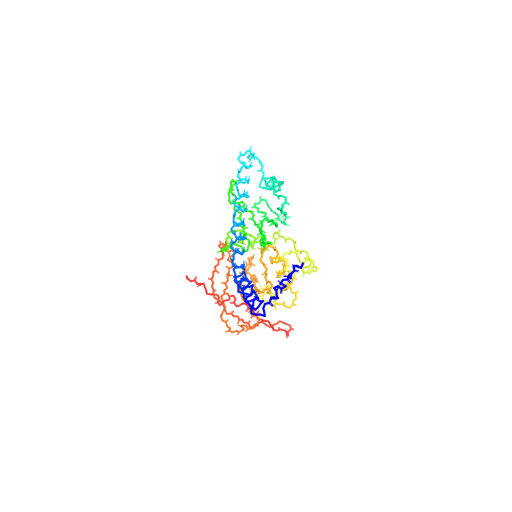 1.00 91.50 76 ALA A N 1
ATOM 588 C CA . ALA A 1 76 ? 10.121 2.126 -23.769 1.00 91.50 76 ALA A CA 1
ATOM 589 C C . ALA A 1 76 ? 9.938 0.785 -24.514 1.00 91.50 76 ALA A C 1
ATOM 591 O O . ALA A 1 76 ? 9.321 0.755 -25.579 1.00 91.50 76 ALA A O 1
ATOM 592 N N . GLU A 1 77 ? 10.405 -0.331 -23.944 1.00 90.00 77 GLU A N 1
ATOM 593 C CA . GLU A 1 77 ? 10.216 -1.684 -24.497 1.00 90.00 77 GLU A CA 1
ATOM 594 C C . GLU A 1 77 ? 8.867 -2.318 -24.121 1.00 90.00 77 GLU A C 1
ATOM 596 O O . GLU A 1 77 ? 8.428 -3.300 -24.728 1.00 90.00 77 GLU A O 1
ATOM 601 N N . HIS A 1 78 ? 8.181 -1.750 -23.131 1.00 89.25 78 HIS A N 1
ATOM 602 C CA . HIS A 1 78 ? 6.927 -2.256 -22.594 1.00 89.25 78 HIS A CA 1
ATOM 603 C C . HIS A 1 78 ? 5.818 -1.200 -22.732 1.00 89.25 78 HIS A C 1
ATOM 605 O O . HIS A 1 78 ? 5.422 -0.599 -21.742 1.00 89.25 78 HIS A O 1
ATOM 611 N N . PRO A 1 79 ? 5.208 -1.011 -23.919 1.00 87.56 79 PRO A N 1
ATOM 612 C CA . PRO A 1 79 ? 4.278 0.100 -24.182 1.00 87.56 79 PRO A CA 1
ATOM 61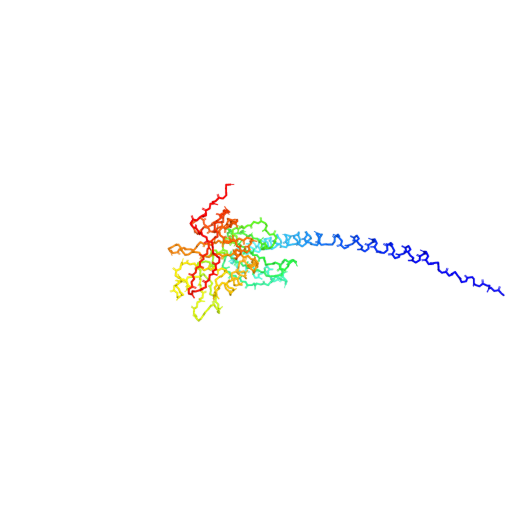3 C C . PRO A 1 79 ? 2.984 0.074 -23.353 1.00 87.56 79 PRO A C 1
ATOM 615 O O . PRO A 1 79 ? 2.260 1.063 -23.298 1.00 87.56 79 PRO A O 1
ATOM 618 N N . LYS A 1 80 ? 2.662 -1.060 -22.717 1.00 88.75 80 LYS A N 1
ATOM 619 C CA . LYS A 1 80 ? 1.538 -1.166 -21.774 1.00 88.75 80 LYS A CA 1
ATOM 620 C C . LYS A 1 80 ? 1.884 -0.637 -20.380 1.00 88.75 80 LYS A C 1
ATOM 622 O O . LYS A 1 80 ? 0.977 -0.416 -19.591 1.00 88.75 80 LYS A O 1
ATOM 627 N N . MET A 1 81 ? 3.168 -0.483 -20.070 1.00 90.94 81 MET A N 1
ATOM 628 C CA . MET A 1 81 ? 3.677 -0.014 -18.790 1.00 90.94 81 MET A CA 1
ATOM 629 C C . MET A 1 81 ? 3.549 1.506 -18.730 1.00 90.94 81 MET A C 1
ATOM 631 O O . MET A 1 81 ? 4.236 2.236 -19.442 1.00 90.94 81 MET A O 1
ATOM 635 N N . VAL A 1 82 ? 2.655 1.987 -17.876 1.00 85.25 82 VAL A N 1
ATOM 636 C CA . VAL A 1 82 ? 2.435 3.420 -17.663 1.00 85.25 82 VAL A CA 1
ATOM 637 C C . VAL A 1 82 ? 2.925 3.764 -16.268 1.00 85.25 82 VAL A C 1
ATOM 639 O O . VAL A 1 82 ? 2.496 3.138 -15.305 1.00 85.25 82 VAL A O 1
ATOM 642 N N . LEU A 1 83 ? 3.845 4.725 -16.164 1.00 81.69 83 LEU A N 1
ATOM 643 C CA . LEU A 1 83 ? 4.323 5.224 -14.875 1.00 81.69 83 LEU A CA 1
ATOM 644 C C . LEU A 1 83 ? 3.186 5.990 -14.193 1.00 81.69 83 LEU A C 1
ATOM 646 O O . LEU A 1 83 ? 2.727 7.004 -14.714 1.00 81.69 83 LEU A O 1
ATOM 650 N N . ASP A 1 84 ? 2.758 5.506 -13.032 1.00 66.75 84 ASP A N 1
ATOM 651 C CA . ASP A 1 84 ? 1.766 6.176 -12.192 1.00 66.75 84 ASP A CA 1
ATOM 652 C C . ASP A 1 84 ? 2.458 7.140 -11.213 1.00 66.75 84 ASP A C 1
ATOM 654 O O . ASP A 1 84 ? 2.015 8.270 -11.019 1.00 66.75 84 ASP A O 1
ATOM 658 N N . TYR A 1 85 ? 3.533 6.680 -10.564 1.00 63.69 85 TYR A N 1
ATOM 659 C CA . TYR A 1 85 ? 4.301 7.441 -9.575 1.00 63.69 85 TYR A CA 1
ATOM 660 C C . TYR A 1 85 ? 5.717 6.873 -9.431 1.00 63.69 85 TYR A C 1
ATOM 662 O O . TYR A 1 85 ? 5.881 5.658 -9.499 1.00 63.69 85 TYR A O 1
ATOM 670 N N . GLY A 1 86 ? 6.707 7.725 -9.161 1.00 65.12 86 GLY A N 1
ATOM 671 C CA . GLY A 1 86 ? 8.109 7.336 -9.013 1.00 65.12 86 GLY A CA 1
ATOM 672 C C . GLY A 1 86 ? 8.890 8.165 -8.001 1.00 65.12 86 GLY A C 1
ATOM 673 O O . GLY A 1 86 ? 8.495 9.284 -7.679 1.00 65.12 86 GLY A O 1
ATOM 674 N N . ASP A 1 87 ? 9.979 7.582 -7.517 1.00 65.81 87 ASP A N 1
ATOM 675 C CA . ASP A 1 87 ? 11.025 8.135 -6.654 1.00 65.81 87 ASP A CA 1
ATOM 676 C C . ASP A 1 87 ? 12.367 7.453 -7.017 1.00 65.81 87 ASP A C 1
ATOM 678 O O . ASP A 1 87 ? 12.382 6.465 -7.758 1.00 65.81 87 ASP A O 1
ATOM 682 N N . ASP A 1 88 ? 13.484 7.942 -6.476 1.00 73.75 88 ASP A N 1
ATOM 683 C CA . ASP A 1 88 ? 14.851 7.549 -6.868 1.00 73.75 88 ASP A CA 1
ATOM 684 C C . ASP A 1 88 ? 15.176 6.055 -6.649 1.00 73.75 88 ASP A C 1
ATOM 686 O O . ASP A 1 88 ? 16.137 5.533 -7.216 1.00 73.75 88 ASP A O 1
ATOM 690 N N . ASP A 1 89 ? 14.407 5.354 -5.815 1.00 74.50 89 ASP A N 1
ATOM 691 C CA . ASP A 1 89 ? 14.581 3.934 -5.493 1.00 74.50 89 ASP A CA 1
ATOM 692 C C . ASP A 1 89 ? 13.303 3.102 -5.693 1.00 74.50 89 ASP A C 1
ATOM 694 O O . ASP A 1 89 ? 13.251 1.922 -5.322 1.00 74.50 89 ASP A O 1
ATOM 698 N N . PHE A 1 90 ? 12.248 3.697 -6.257 1.00 74.81 90 PHE A N 1
ATOM 699 C CA . PHE A 1 90 ? 10.929 3.084 -6.273 1.00 74.81 90 PHE A CA 1
ATOM 700 C C . PHE A 1 90 ? 9.984 3.676 -7.327 1.00 74.81 90 PHE A C 1
ATOM 702 O O . PHE A 1 90 ? 9.695 4.864 -7.309 1.00 74.81 90 PHE A O 1
ATOM 709 N N . GLU A 1 91 ? 9.379 2.841 -8.174 1.00 78.81 91 GLU A N 1
ATOM 710 C CA . GLU A 1 91 ? 8.400 3.273 -9.183 1.00 78.81 91 GLU A CA 1
ATOM 711 C C . GLU A 1 91 ? 7.181 2.341 -9.256 1.00 78.81 91 GLU A C 1
ATOM 713 O O . GLU A 1 91 ? 7.277 1.126 -9.081 1.00 78.81 91 GLU A O 1
ATOM 718 N N . VAL A 1 92 ? 6.002 2.913 -9.508 1.00 73.88 92 VAL A N 1
ATOM 719 C CA . VAL A 1 92 ? 4.714 2.223 -9.646 1.00 73.88 92 VAL A CA 1
ATOM 720 C C . VAL A 1 92 ? 4.202 2.379 -11.060 1.00 73.88 92 VAL A C 1
ATOM 722 O O . VAL A 1 92 ? 4.115 3.489 -11.583 1.00 73.88 92 VAL A O 1
ATOM 725 N N . PHE A 1 93 ? 3.768 1.264 -11.630 1.00 81.81 93 PHE A N 1
ATOM 726 C CA . PHE A 1 93 ? 3.290 1.178 -12.992 1.00 81.81 93 PHE A CA 1
ATOM 727 C C . PHE A 1 93 ? 1.925 0.510 -13.081 1.00 81.81 93 PHE A C 1
ATOM 729 O O . PHE A 1 93 ? 1.667 -0.519 -12.445 1.00 81.81 93 PHE A O 1
ATOM 736 N N . SER A 1 94 ? 1.077 1.052 -13.942 1.00 79.56 94 SER A N 1
ATOM 737 C CA . SER A 1 94 ? -0.146 0.412 -14.408 1.00 79.56 94 SER A CA 1
ATOM 738 C C . SER A 1 94 ? 0.085 -0.307 -15.748 1.00 79.56 94 SER A C 1
ATOM 740 O O . SER A 1 94 ? 1.105 -0.127 -16.415 1.00 79.56 94 SER A O 1
ATOM 742 N N . GLY A 1 95 ? -0.830 -1.220 -16.099 1.00 85.06 95 GLY A N 1
ATOM 743 C CA . GLY A 1 95 ? -0.842 -1.948 -17.380 1.00 85.06 95 GLY A CA 1
ATOM 744 C C . GLY A 1 95 ? 0.145 -3.120 -17.523 1.00 85.06 95 GLY A C 1
ATOM 745 O O . GLY A 1 95 ? 0.108 -3.840 -18.522 1.00 85.06 95 GLY A O 1
ATOM 746 N N . VAL A 1 96 ? 0.964 -3.388 -16.500 1.00 89.62 96 VAL A N 1
ATOM 747 C CA . VAL A 1 96 ? 1.805 -4.599 -16.407 1.00 89.62 96 VAL A CA 1
ATOM 748 C C . VAL A 1 96 ? 0.977 -5.838 -16.043 1.00 89.62 96 VAL A C 1
ATOM 750 O O . VAL A 1 96 ? 1.222 -6.932 -16.556 1.00 89.62 96 VAL A O 1
ATOM 753 N N . CYS A 1 97 ? 0.003 -5.693 -15.143 1.00 85.38 97 CYS A N 1
ATOM 754 C CA . CYS A 1 97 ? -0.839 -6.794 -14.686 1.00 85.38 97 CYS A CA 1
ATOM 755 C C . CYS A 1 97 ? -2.066 -6.977 -15.600 1.00 85.38 97 CYS A C 1
ATOM 757 O O . CYS A 1 97 ? -2.806 -6.009 -15.789 1.00 85.38 97 CYS A O 1
ATOM 759 N N . PRO A 1 98 ? -2.340 -8.196 -16.109 1.00 87.75 98 PRO A N 1
ATOM 760 C CA . PRO A 1 98 ? -3.547 -8.477 -16.892 1.00 87.75 98 PRO A CA 1
ATOM 761 C C . PRO A 1 98 ? -4.848 -8.239 -16.119 1.00 87.75 98 PRO A C 1
ATOM 763 O O . PRO A 1 98 ? -5.782 -7.685 -16.679 1.00 87.75 98 PRO A O 1
ATOM 766 N N . ALA A 1 99 ? -4.859 -8.535 -14.816 1.00 80.25 99 ALA A N 1
ATOM 767 C CA . ALA A 1 99 ? -5.976 -8.261 -13.907 1.00 80.25 99 ALA A CA 1
ATOM 768 C C . ALA A 1 99 ? -6.061 -6.778 -13.472 1.00 80.25 99 ALA A C 1
ATOM 770 O O . ALA A 1 99 ? -6.631 -6.453 -12.434 1.00 80.25 99 ALA A O 1
ATOM 771 N N . HIS A 1 100 ? -5.425 -5.863 -14.213 1.00 77.25 100 HIS A N 1
ATOM 772 C CA . HIS A 1 100 ? -5.414 -4.414 -13.962 1.00 77.25 100 HIS A CA 1
ATOM 773 C C . HIS A 1 100 ? -4.809 -3.963 -12.619 1.00 77.25 100 HIS A C 1
ATOM 775 O O . HIS A 1 100 ? -4.928 -2.802 -12.232 1.00 77.25 100 HIS A O 1
ATOM 781 N N . GLY A 1 101 ? -4.102 -4.851 -11.919 1.00 67.62 101 GLY A N 1
ATOM 782 C CA . GLY A 1 101 ? -3.328 -4.497 -10.733 1.00 67.62 101 GLY A CA 1
ATOM 783 C C . GLY A 1 101 ? -2.139 -3.592 -11.052 1.00 67.62 101 GLY A C 1
ATOM 784 O O . GLY A 1 101 ? -1.491 -3.717 -12.093 1.00 67.62 101 GLY A O 1
ATOM 785 N N . LYS A 1 102 ? -1.795 -2.713 -10.116 1.00 77.94 102 LYS A N 1
ATOM 786 C CA . LYS A 1 102 ? -0.564 -1.927 -10.199 1.00 77.94 102 LYS A CA 1
ATOM 787 C C . LYS A 1 102 ? 0.643 -2.780 -9.796 1.00 77.94 102 LYS A C 1
ATOM 789 O O . LYS A 1 102 ? 0.568 -3.626 -8.895 1.00 77.94 102 LYS A O 1
ATOM 794 N N . CYS A 1 103 ? 1.759 -2.564 -10.480 1.00 79.75 103 CYS A N 1
ATOM 795 C CA . CYS A 1 103 ? 3.032 -3.218 -10.218 1.00 79.75 103 CYS A CA 1
ATOM 796 C C . CYS A 1 103 ? 4.040 -2.189 -9.722 1.00 79.75 103 CYS A C 1
ATOM 798 O O . CYS A 1 103 ? 4.180 -1.130 -10.315 1.00 79.75 103 CYS A O 1
ATOM 800 N N . ALA A 1 104 ? 4.744 -2.494 -8.643 1.00 78.81 104 ALA A N 1
ATOM 801 C CA . ALA A 1 104 ? 5.806 -1.655 -8.125 1.00 78.81 104 ALA A CA 1
ATOM 802 C C . ALA A 1 104 ? 7.161 -2.301 -8.362 1.00 78.81 104 ALA A C 1
ATOM 804 O O . ALA A 1 104 ? 7.319 -3.485 -8.079 1.00 78.81 104 ALA A O 1
ATOM 805 N N . ILE A 1 105 ? 8.122 -1.517 -8.828 1.00 83.38 105 ILE A N 1
ATOM 806 C CA . ILE A 1 105 ? 9.522 -1.899 -8.935 1.00 83.38 105 ILE A CA 1
ATOM 807 C C . ILE A 1 105 ? 10.276 -1.127 -7.862 1.00 83.38 105 ILE A C 1
ATOM 809 O O . ILE A 1 105 ? 10.141 0.086 -7.754 1.00 83.38 105 ILE A O 1
ATOM 813 N N . THR A 1 106 ? 11.020 -1.837 -7.024 1.00 78.31 106 THR A N 1
ATOM 814 C CA . THR A 1 106 ? 11.770 -1.252 -5.907 1.00 78.31 106 THR A CA 1
ATOM 815 C C . THR A 1 106 ? 13.232 -1.633 -6.037 1.00 78.31 106 THR A C 1
ATOM 817 O O . THR A 1 106 ? 13.532 -2.812 -6.216 1.00 78.31 106 THR A O 1
ATOM 820 N N . LEU A 1 107 ? 14.131 -0.665 -5.907 1.00 79.12 107 LEU A N 1
ATOM 821 C CA . LEU A 1 107 ? 15.557 -0.903 -5.753 1.00 79.12 107 LEU A CA 1
ATOM 822 C C . LEU A 1 107 ? 15.817 -1.457 -4.345 1.00 79.12 107 LEU A C 1
ATOM 824 O O . LEU A 1 107 ? 15.471 -0.844 -3.333 1.00 79.12 107 LEU A O 1
ATOM 828 N N . VAL A 1 108 ? 16.374 -2.663 -4.275 1.00 71.88 108 VAL A N 1
ATOM 829 C CA . VAL A 1 108 ? 16.752 -3.311 -3.008 1.00 71.88 108 VAL A CA 1
ATOM 830 C C . VAL A 1 108 ? 18.238 -3.118 -2.749 1.00 71.88 108 VAL A C 1
ATOM 832 O O . VAL A 1 108 ? 18.620 -2.710 -1.659 1.00 71.88 108 VAL A O 1
ATOM 835 N N . ASP A 1 109 ? 19.041 -3.329 -3.786 1.00 69.38 109 ASP A N 1
ATOM 836 C CA . ASP A 1 109 ? 20.478 -3.073 -3.824 1.00 69.38 109 ASP A CA 1
ATOM 837 C C . ASP A 1 109 ? 20.799 -2.302 -5.111 1.00 69.38 109 ASP A C 1
ATOM 839 O O . ASP A 1 109 ? 19.993 -2.341 -6.042 1.00 69.38 109 ASP A O 1
ATOM 843 N N . PRO A 1 110 ? 21.980 -1.669 -5.255 1.00 69.88 110 PRO A N 1
ATOM 844 C CA . PRO A 1 110 ? 22.312 -0.863 -6.436 1.00 69.88 110 PRO A CA 1
ATOM 845 C C . PRO A 1 110 ? 22.091 -1.567 -7.785 1.00 69.88 110 PRO A C 1
ATOM 847 O O . PRO A 1 110 ? 21.893 -0.915 -8.806 1.00 69.88 110 PRO A O 1
ATOM 850 N N . ASN A 1 111 ? 22.117 -2.902 -7.807 1.00 72.38 111 ASN A N 1
ATOM 851 C CA . ASN A 1 111 ? 21.948 -3.716 -9.011 1.00 72.38 111 ASN A CA 1
ATOM 852 C C . ASN A 1 111 ? 20.773 -4.694 -8.936 1.00 72.38 111 ASN A C 1
ATOM 854 O O . ASN A 1 111 ? 20.652 -5.536 -9.817 1.00 72.38 111 ASN A O 1
ATOM 858 N N . VAL A 1 112 ? 19.947 -4.632 -7.891 1.00 75.75 112 VAL A N 1
ATOM 859 C CA . VAL A 1 112 ? 18.853 -5.584 -7.688 1.00 75.75 112 VAL A CA 1
ATOM 860 C C . VAL A 1 112 ? 17.564 -4.813 -7.505 1.00 75.75 112 VAL A C 1
ATOM 862 O O . VAL A 1 112 ? 17.419 -4.046 -6.553 1.00 75.75 112 VAL A O 1
ATOM 865 N N . VAL A 1 113 ? 16.614 -5.062 -8.402 1.00 83.50 113 VAL A N 1
ATOM 866 C CA . VAL A 1 113 ? 15.233 -4.613 -8.240 1.00 83.50 113 VAL A CA 1
ATOM 867 C C . VAL A 1 113 ? 14.311 -5.783 -7.969 1.00 83.50 113 VAL A C 1
ATOM 869 O O . VAL A 1 113 ? 14.553 -6.904 -8.413 1.00 83.50 113 VAL A O 1
ATOM 872 N N . VAL A 1 114 ? 13.227 -5.487 -7.265 1.00 79.62 114 VAL A N 1
ATOM 873 C CA . VAL A 1 114 ? 12.127 -6.416 -7.033 1.00 79.62 114 VAL A CA 1
ATOM 874 C C . VAL A 1 114 ? 10.858 -5.813 -7.616 1.00 79.62 114 VAL A C 1
ATOM 876 O O . VAL A 1 114 ? 10.513 -4.671 -7.306 1.00 79.62 114 VAL A O 1
ATOM 879 N N . ALA A 1 115 ? 10.169 -6.582 -8.458 1.00 83.81 115 ALA A N 1
ATOM 880 C CA . ALA A 1 115 ? 8.895 -6.227 -9.058 1.00 83.81 115 ALA A CA 1
ATOM 881 C C . ALA A 1 115 ? 7.746 -6.980 -8.369 1.00 83.81 115 ALA A C 1
ATOM 883 O O . ALA A 1 115 ? 7.634 -8.210 -8.397 1.00 83.81 115 ALA A O 1
ATOM 884 N N . GLU A 1 116 ? 6.813 -6.231 -7.791 1.00 76.44 116 GLU A N 1
ATOM 885 C CA . GLU A 1 116 ? 5.706 -6.764 -6.998 1.00 76.44 116 GLU A CA 1
ATOM 886 C C . GLU A 1 116 ? 4.365 -6.291 -7.548 1.00 76.44 116 GLU A C 1
ATOM 888 O O . GLU A 1 116 ? 4.198 -5.126 -7.892 1.00 76.44 116 GLU A O 1
ATOM 893 N N . CYS A 1 117 ? 3.381 -7.188 -7.635 1.00 74.50 117 CYS A N 1
ATOM 894 C CA . CYS A 1 117 ? 2.018 -6.830 -8.029 1.00 74.50 117 CYS A CA 1
ATOM 895 C C . CYS A 1 117 ? 1.134 -6.729 -6.793 1.00 74.50 117 CYS A C 1
ATOM 897 O O . CYS A 1 117 ? 1.093 -7.656 -5.989 1.00 74.50 117 CYS A O 1
ATOM 899 N N . MET A 1 118 ? 0.383 -5.640 -6.677 1.00 68.38 118 MET A N 1
ATOM 900 C CA . MET A 1 118 ? -0.402 -5.346 -5.476 1.00 68.38 118 MET A CA 1
ATOM 901 C C . MET A 1 118 ? -1.630 -6.253 -5.283 1.00 68.38 118 MET A C 1
ATOM 903 O O . MET A 1 118 ? -2.160 -6.305 -4.180 1.00 68.38 118 MET A O 1
ATOM 907 N N . ILE A 1 119 ? -2.063 -6.988 -6.316 1.00 66.56 119 ILE A N 1
ATOM 908 C CA . ILE A 1 119 ? -3.230 -7.893 -6.243 1.00 66.56 119 ILE A CA 1
ATOM 909 C C . ILE A 1 119 ? -2.873 -9.386 -6.313 1.00 66.56 119 ILE A C 1
ATOM 911 O O . ILE A 1 119 ? -3.697 -10.220 -5.961 1.00 66.56 119 ILE A O 1
ATOM 915 N N . HIS A 1 120 ? -1.649 -9.725 -6.736 1.00 69.38 120 HIS A N 1
ATOM 916 C CA . HIS A 1 120 ? -1.191 -11.114 -6.905 1.00 69.38 120 HIS A CA 1
ATOM 917 C C . HIS A 1 120 ? -0.047 -11.504 -5.962 1.00 69.38 120 HIS A C 1
ATOM 919 O O . HIS A 1 120 ? 0.332 -12.670 -5.903 1.00 69.38 120 HIS A O 1
ATOM 925 N N . ASN A 1 121 ? 0.546 -10.554 -5.231 1.00 59.47 121 ASN A N 1
ATOM 926 C CA . ASN A 1 121 ? 1.562 -10.882 -4.238 1.00 59.47 121 ASN A CA 1
ATOM 927 C C . ASN A 1 121 ? 0.887 -11.108 -2.878 1.00 59.47 121 ASN A C 1
ATOM 929 O O . ASN A 1 121 ? 0.494 -10.162 -2.199 1.00 59.47 121 ASN A O 1
ATOM 933 N N . ASN A 1 122 ? 0.755 -12.374 -2.475 1.00 47.97 122 ASN A N 1
ATOM 934 C CA . ASN A 1 122 ? 0.213 -12.804 -1.177 1.00 47.97 122 ASN A CA 1
ATOM 935 C C . ASN A 1 122 ? 1.185 -12.551 -0.002 1.00 47.97 122 ASN A C 1
ATOM 937 O O . ASN A 1 122 ? 1.343 -13.380 0.892 1.00 47.97 122 ASN A O 1
ATOM 941 N N . GLY A 1 123 ? 1.833 -11.389 0.020 1.00 47.56 123 GLY A N 1
ATOM 942 C CA . GLY A 1 123 ? 2.729 -10.963 1.084 1.00 47.56 123 GLY A CA 1
ATOM 943 C C . GLY A 1 123 ? 2.774 -9.445 1.136 1.00 47.56 123 GLY A C 1
ATOM 944 O O . GLY A 1 123 ? 3.041 -8.797 0.131 1.00 47.56 123 GLY A O 1
ATOM 945 N N . PHE A 1 124 ? 2.506 -8.884 2.314 1.00 48.84 124 PHE A N 1
ATOM 946 C CA . PHE A 1 124 ? 2.728 -7.478 2.661 1.00 48.84 124 PHE A CA 1
ATOM 947 C C . PHE A 1 124 ? 4.251 -7.200 2.719 1.00 48.84 124 PHE A C 1
ATOM 949 O O . PHE A 1 124 ? 4.794 -6.911 3.783 1.00 48.84 124 PHE A O 1
ATOM 956 N N . SER A 1 125 ? 4.963 -7.421 1.614 1.00 56.09 125 SER A N 1
ATOM 957 C CA . SER A 1 125 ? 6.423 -7.379 1.505 1.00 56.09 125 SER A CA 1
ATOM 958 C C . SER A 1 125 ? 6.968 -5.946 1.460 1.00 56.09 125 SER A C 1
ATOM 960 O O . SER A 1 125 ? 6.220 -4.972 1.361 1.00 56.09 125 SER A O 1
ATOM 962 N N . ASP A 1 126 ? 8.293 -5.837 1.590 1.00 53.09 126 ASP A N 1
ATOM 963 C CA . ASP A 1 126 ? 9.120 -4.631 1.756 1.00 53.09 126 ASP A CA 1
ATOM 964 C C . ASP A 1 126 ? 8.698 -3.406 0.908 1.00 53.09 126 ASP A C 1
ATOM 966 O O . ASP A 1 126 ? 8.798 -2.272 1.373 1.00 53.09 126 ASP A O 1
ATOM 970 N N . SER A 1 127 ? 8.123 -3.595 -0.287 1.00 54.81 127 SER A N 1
ATOM 971 C CA . SER A 1 127 ? 7.589 -2.498 -1.110 1.00 54.81 127 SER A CA 1
ATOM 972 C C . SER A 1 127 ? 6.330 -1.849 -0.529 1.00 54.81 127 SER A C 1
ATOM 974 O O . SER A 1 127 ? 6.198 -0.628 -0.546 1.00 54.81 127 SER A O 1
ATOM 976 N N . LEU A 1 128 ? 5.385 -2.628 0.009 1.00 59.53 128 LEU A N 1
ATOM 977 C CA . LEU A 1 128 ? 4.205 -2.073 0.682 1.00 59.53 128 LEU A CA 1
ATOM 978 C C . LEU A 1 128 ? 4.614 -1.342 1.961 1.00 59.53 128 LEU A C 1
ATOM 980 O O . LEU A 1 128 ? 4.071 -0.284 2.269 1.00 59.53 128 LEU A O 1
ATOM 984 N N . THR A 1 129 ? 5.608 -1.881 2.665 1.00 61.00 129 THR A N 1
ATOM 985 C CA . THR A 1 129 ? 6.225 -1.254 3.836 1.00 61.00 129 THR A CA 1
ATOM 986 C C . THR A 1 129 ? 6.840 0.092 3.459 1.00 61.00 129 THR A C 1
ATOM 988 O O . THR A 1 129 ? 6.560 1.089 4.119 1.00 61.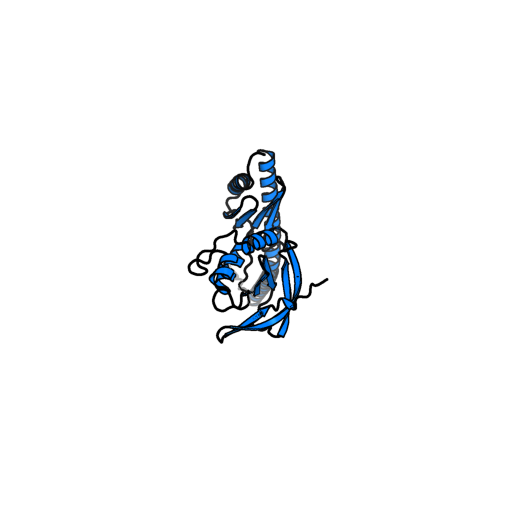00 129 THR A O 1
ATOM 991 N N . LYS A 1 130 ? 7.605 0.155 2.361 1.00 62.94 130 LYS A N 1
ATOM 992 C CA . LYS A 1 130 ? 8.208 1.387 1.828 1.00 62.94 130 LYS A CA 1
ATOM 993 C C . LYS A 1 130 ? 7.165 2.396 1.339 1.00 62.94 130 LYS A C 1
ATOM 995 O O . LYS A 1 130 ? 7.240 3.558 1.729 1.00 62.94 130 LYS A O 1
ATOM 1000 N N . LYS A 1 131 ? 6.153 1.968 0.573 1.00 68.06 131 LYS A N 1
ATOM 1001 C CA . LYS A 1 131 ? 5.027 2.821 0.131 1.00 68.06 131 LYS A CA 1
ATOM 1002 C C . LYS A 1 131 ? 4.282 3.412 1.314 1.00 68.06 131 LYS A C 1
ATOM 1004 O O . LYS A 1 131 ? 4.053 4.616 1.364 1.00 68.06 131 LYS A O 1
ATOM 1009 N N . LEU A 1 132 ? 3.928 2.568 2.281 1.00 71.94 132 LEU A N 1
ATOM 1010 C CA . LEU A 1 132 ? 3.228 3.006 3.476 1.00 71.94 132 LEU A CA 1
ATOM 1011 C C . LEU A 1 132 ? 4.116 3.925 4.321 1.00 71.94 132 LEU A C 1
ATOM 1013 O O . LEU A 1 132 ? 3.636 4.936 4.817 1.00 71.94 132 LEU A O 1
ATOM 1017 N N . TYR A 1 133 ? 5.412 3.641 4.442 1.00 68.19 133 TYR A N 1
ATOM 1018 C CA . TYR A 1 133 ? 6.361 4.522 5.119 1.00 68.19 133 TYR A CA 1
ATOM 1019 C C . TYR A 1 133 ? 6.477 5.892 4.435 1.00 68.19 133 TYR A C 1
ATOM 1021 O O . TYR A 1 133 ? 6.389 6.916 5.113 1.00 68.19 133 TYR A O 1
ATOM 1029 N N . GLY A 1 134 ? 6.627 5.939 3.108 1.00 66.06 134 GLY A N 1
ATOM 1030 C CA . GLY A 1 134 ? 6.663 7.183 2.332 1.00 66.06 134 GLY A CA 1
ATOM 1031 C C . GLY A 1 134 ? 5.364 7.981 2.462 1.00 66.06 134 GLY A C 1
ATOM 1032 O O . GLY A 1 134 ? 5.398 9.190 2.704 1.00 66.06 134 GLY A O 1
ATOM 1033 N N . PHE A 1 135 ? 4.225 7.283 2.417 1.00 73.56 135 PHE A N 1
ATOM 1034 C CA . PHE A 1 135 ? 2.905 7.851 2.675 1.00 73.56 135 PHE A CA 1
ATOM 1035 C C . PHE A 1 135 ? 2.824 8.476 4.083 1.00 73.56 135 PHE A C 1
ATOM 1037 O O . PHE A 1 135 ? 2.470 9.649 4.226 1.00 73.56 135 PHE A O 1
ATOM 1044 N N . LEU A 1 136 ? 3.201 7.724 5.125 1.00 74.69 136 LEU A N 1
ATOM 1045 C CA . LEU A 1 136 ? 3.107 8.147 6.527 1.00 74.69 136 LEU A CA 1
ATOM 1046 C C . LEU A 1 136 ? 4.094 9.264 6.886 1.00 74.69 136 LEU A C 1
ATOM 1048 O O . LEU A 1 136 ? 3.771 10.120 7.705 1.00 74.69 136 LEU A O 1
ATOM 1052 N N . THR A 1 137 ? 5.285 9.280 6.286 1.00 67.88 137 THR A N 1
ATOM 1053 C CA . THR A 1 137 ? 6.305 10.313 6.542 1.00 67.88 137 THR A CA 1
ATOM 1054 C C . THR A 1 137 ? 6.086 11.603 5.755 1.00 67.88 137 THR A C 1
ATOM 1056 O O . THR A 1 137 ? 6.831 12.559 5.946 1.00 67.88 137 THR A O 1
ATOM 1059 N N . GLY A 1 138 ? 5.041 11.677 4.922 1.00 62.25 138 GLY A N 1
ATOM 1060 C CA . GLY A 1 138 ? 4.676 12.914 4.235 1.00 62.25 138 GLY A CA 1
ATOM 1061 C C . GLY A 1 138 ? 5.633 13.306 3.114 1.00 62.25 138 GLY A C 1
ATOM 1062 O O . GLY A 1 138 ? 5.718 14.480 2.774 1.00 62.25 138 GLY A O 1
ATOM 1063 N N . LYS A 1 139 ? 6.337 12.336 2.519 1.00 58.75 139 LYS A N 1
ATOM 1064 C CA . LYS A 1 139 ? 7.177 12.582 1.337 1.00 58.75 139 LYS A CA 1
ATOM 1065 C C . LYS A 1 139 ? 6.363 12.873 0.065 1.00 58.75 139 LYS A C 1
ATOM 1067 O O . LYS A 1 139 ? 6.930 13.296 -0.934 1.00 58.75 139 LYS A O 1
ATOM 1072 N N . LYS A 1 140 ? 5.038 12.686 0.110 1.00 53.84 140 LYS A N 1
ATOM 1073 C CA . LYS A 1 140 ? 4.082 13.018 -0.955 1.00 53.84 140 LYS A CA 1
ATOM 1074 C C . LYS A 1 140 ? 3.174 14.177 -0.559 1.00 53.84 140 LYS A C 1
ATOM 1076 O O . LYS A 1 140 ? 2.655 14.188 0.553 1.00 53.84 140 LYS A O 1
ATOM 1081 N N . ASN A 1 141 ? 2.931 15.082 -1.509 1.00 61.03 141 ASN A N 1
ATOM 1082 C CA . ASN A 1 141 ? 1.920 16.132 -1.408 1.00 61.03 141 ASN A CA 1
ATOM 1083 C C . ASN A 1 141 ? 0.581 15.650 -1.991 1.00 61.03 141 ASN A C 1
ATOM 1085 O O . ASN A 1 141 ? 0.497 15.329 -3.173 1.00 61.03 141 ASN A O 1
ATOM 1089 N N . TYR A 1 142 ? -0.465 15.662 -1.177 1.00 58.38 142 TYR A N 1
ATOM 1090 C CA . TYR A 1 142 ? -1.833 15.299 -1.518 1.00 58.38 142 TYR A CA 1
ATOM 1091 C C . TYR A 1 142 ? -2.661 16.554 -1.759 1.00 58.38 142 TYR A C 1
ATOM 1093 O O . TYR A 1 142 ? -2.887 17.352 -0.850 1.00 58.38 142 TYR A O 1
ATOM 1101 N N . ASP A 1 143 ? -3.124 16.739 -2.988 1.00 53.06 143 ASP A N 1
ATOM 1102 C CA . ASP A 1 143 ? -4.030 17.838 -3.301 1.00 53.06 143 ASP A CA 1
ATOM 1103 C C . ASP A 1 143 ? -5.477 17.479 -2.897 1.00 53.06 143 ASP A C 1
ATOM 1105 O O . ASP A 1 143 ? -5.896 16.321 -2.976 1.00 53.06 143 ASP A O 1
ATOM 1109 N N . GLY A 1 144 ? -6.256 18.457 -2.429 1.00 53.53 144 GLY A N 1
ATOM 1110 C CA . GLY A 1 144 ? -7.706 18.309 -2.213 1.00 53.53 144 GLY A CA 1
ATOM 1111 C C . GLY A 1 144 ? -8.211 17.665 -0.903 1.00 53.53 144 GLY A C 1
ATOM 1112 O O . GLY A 1 144 ? -9.429 17.477 -0.764 1.00 53.53 144 GLY A O 1
ATOM 1113 N N . LEU A 1 145 ? -7.348 17.359 0.078 1.00 52.94 145 LEU A N 1
ATOM 1114 C CA . LEU A 1 145 ? -7.765 16.818 1.393 1.00 52.94 145 LEU A CA 1
ATOM 1115 C C . LEU A 1 145 ? -8.398 17.867 2.328 1.00 52.94 145 LEU A C 1
ATOM 1117 O O . LEU A 1 145 ? -9.239 17.526 3.154 1.00 52.94 145 LEU A O 1
ATOM 1121 N N . ALA A 1 146 ? -8.025 19.133 2.161 1.00 51.59 146 ALA A N 1
ATOM 1122 C CA . ALA A 1 146 ? -8.603 20.369 2.703 1.00 51.59 146 ALA A CA 1
ATOM 1123 C C . ALA A 1 146 ? -7.795 21.532 2.093 1.00 51.59 146 ALA A C 1
ATOM 1125 O O . ALA A 1 146 ? -6.765 21.276 1.467 1.00 51.59 146 ALA A O 1
ATOM 1126 N N . ARG A 1 147 ? -8.191 22.803 2.288 1.00 52.28 147 ARG A N 1
ATOM 1127 C CA . ARG A 1 147 ? -7.276 23.924 1.994 1.00 52.28 147 ARG A CA 1
ATOM 1128 C C . ARG A 1 147 ? -5.977 23.697 2.788 1.00 52.28 147 ARG A C 1
ATOM 1130 O O . ARG A 1 147 ? -6.008 23.641 4.012 1.00 52.28 147 ARG A O 1
ATOM 1137 N N . ASP A 1 148 ? -4.877 23.489 2.069 1.00 61.62 148 ASP A N 1
ATOM 1138 C CA . ASP A 1 148 ? -3.502 23.385 2.571 1.00 61.62 148 ASP A CA 1
ATOM 1139 C C . ASP A 1 148 ? -3.082 22.104 3.321 1.00 61.62 148 ASP A C 1
ATOM 1141 O O . ASP A 1 148 ? -1.973 22.078 3.848 1.00 61.62 148 ASP A O 1
ATOM 1145 N N . VAL A 1 149 ? -3.866 21.021 3.367 1.00 66.62 149 VAL A N 1
ATOM 1146 C CA . VAL A 1 149 ? -3.393 19.742 3.954 1.00 66.62 149 VAL A CA 1
ATOM 1147 C C . VAL A 1 149 ? -2.794 18.857 2.866 1.00 66.62 149 VAL A C 1
ATOM 1149 O O . VAL A 1 149 ? -3.545 18.273 2.092 1.00 66.62 149 VAL A O 1
ATOM 1152 N N . LYS A 1 150 ? -1.457 18.748 2.821 1.00 71.31 150 LYS A N 1
ATOM 1153 C CA . LYS A 1 150 ? -0.740 17.996 1.780 1.00 71.31 150 LYS A CA 1
ATOM 1154 C C . LYS A 1 150 ? -0.119 16.693 2.261 1.00 71.31 150 LYS A C 1
ATOM 1156 O O . LYS A 1 150 ? 0.220 15.857 1.446 1.00 71.31 150 LYS A O 1
ATOM 1161 N N . THR A 1 151 ? 0.046 16.483 3.557 1.00 74.12 151 THR A N 1
ATOM 1162 C CA . THR A 1 151 ? 0.714 15.290 4.094 1.00 74.12 151 THR A CA 1
ATOM 1163 C C . THR A 1 151 ? -0.032 14.749 5.311 1.00 74.12 151 THR A C 1
ATOM 1165 O O . THR A 1 151 ? -0.854 15.443 5.915 1.00 74.12 151 THR A O 1
ATOM 1168 N N . VAL A 1 152 ? 0.283 13.519 5.731 1.00 78.06 152 VAL A N 1
ATOM 1169 C CA . VAL A 1 152 ? -0.185 12.990 7.027 1.00 78.06 152 VAL A CA 1
ATOM 1170 C C . VAL A 1 152 ? 0.272 13.906 8.171 1.00 78.06 152 VAL A C 1
ATOM 1172 O O . VAL A 1 152 ? -0.495 14.182 9.092 1.00 78.06 152 VAL A O 1
ATOM 1175 N N . ALA A 1 153 ? 1.484 14.458 8.083 1.00 79.88 153 ALA A N 1
ATOM 1176 C CA . ALA A 1 153 ? 1.995 15.409 9.066 1.00 79.88 153 ALA A CA 1
ATOM 1177 C C . ALA A 1 153 ? 1.228 16.745 9.062 1.00 79.88 153 ALA A C 1
ATOM 1179 O O . ALA A 1 153 ? 0.907 17.270 10.132 1.00 79.88 153 ALA A O 1
ATOM 1180 N N . ASP A 1 154 ? 0.869 17.266 7.886 1.00 78.50 154 ASP A N 1
ATOM 1181 C CA . ASP A 1 154 ? 0.025 18.457 7.741 1.00 78.50 154 ASP A CA 1
ATOM 1182 C C . ASP A 1 154 ? -1.348 18.231 8.363 1.00 78.50 154 ASP A C 1
ATOM 1184 O O . ASP A 1 154 ? -1.863 19.109 9.046 1.00 78.50 154 ASP A O 1
ATOM 1188 N N . TYR A 1 155 ? -1.932 17.046 8.172 1.00 79.62 155 TYR A N 1
ATOM 1189 C CA . TYR A 1 155 ? -3.209 16.707 8.787 1.00 79.62 155 TYR A CA 1
ATOM 1190 C C . TYR A 1 155 ? -3.116 16.812 10.314 1.00 79.62 155 TYR A C 1
ATOM 1192 O O . TYR A 1 155 ? -3.866 17.561 10.939 1.00 79.62 155 TYR A O 1
ATOM 1200 N N . PHE A 1 156 ? -2.147 16.133 10.931 1.00 81.62 156 PHE A N 1
ATOM 1201 C CA . PHE A 1 156 ? -2.021 16.142 12.389 1.00 81.62 156 PHE A CA 1
ATOM 1202 C C . PHE A 1 156 ? -1.566 17.484 12.979 1.00 81.62 156 PHE A C 1
ATOM 1204 O O . PHE A 1 156 ? -1.773 17.704 14.169 1.00 81.62 156 PHE A O 1
ATOM 1211 N N . SER A 1 157 ? -0.942 18.364 12.193 1.00 83.69 157 SER A N 1
ATOM 1212 C CA . SER A 1 157 ? -0.515 19.697 12.646 1.00 83.69 157 SER A CA 1
ATOM 1213 C C . SER A 1 157 ? -1.573 20.781 12.424 1.00 83.69 157 SER A C 1
ATOM 1215 O O . SER A 1 157 ? -1.752 21.625 13.296 1.00 83.69 157 SER A O 1
ATOM 1217 N N . LYS A 1 158 ? -2.292 20.753 11.294 1.00 79.12 158 LYS A N 1
ATOM 1218 C CA . LYS A 1 158 ? -3.280 21.777 10.910 1.00 79.12 158 LYS A CA 1
ATOM 1219 C C . LYS A 1 158 ? -4.694 21.438 11.372 1.00 79.12 158 LYS A C 1
ATOM 1221 O O . LYS A 1 158 ? -5.411 22.327 11.816 1.00 79.12 158 LYS A O 1
ATOM 1226 N N . VAL A 1 159 ? -5.099 20.169 11.271 1.00 77.38 159 VAL A N 1
ATOM 1227 C CA . VAL A 1 159 ? -6.438 19.717 11.698 1.00 77.38 159 VAL A CA 1
ATOM 1228 C C . VAL A 1 159 ? -6.470 19.435 13.199 1.00 77.38 159 VAL A C 1
ATOM 1230 O O . VAL A 1 159 ? -7.491 19.672 13.833 1.00 77.38 159 VAL A O 1
ATOM 1233 N N . ASN A 1 160 ? -5.355 18.955 13.764 1.00 76.06 160 ASN A N 1
ATOM 1234 C CA . ASN A 1 160 ? -5.190 18.652 15.191 1.00 76.06 160 ASN A CA 1
ATOM 1235 C C . ASN A 1 160 ? -6.383 17.865 15.793 1.00 76.06 160 ASN A C 1
ATOM 1237 O O . ASN A 1 160 ? -7.106 18.377 16.653 1.00 76.06 160 ASN A O 1
ATOM 1241 N N . PRO A 1 161 ? -6.641 16.628 15.324 1.00 76.44 161 PRO A N 1
ATOM 1242 C CA . PRO A 1 161 ? -7.784 15.844 15.784 1.00 76.44 161 PRO A CA 1
ATOM 1243 C C . PRO A 1 161 ? -7.672 15.525 17.281 1.00 76.44 161 PRO A C 1
ATOM 1245 O O . PRO A 1 161 ? -6.622 15.086 17.749 1.00 76.44 161 PRO A O 1
ATOM 1248 N N . ALA A 1 162 ? -8.781 15.664 18.016 1.00 67.38 162 ALA A N 1
ATOM 1249 C CA . ALA A 1 162 ? -8.835 15.530 19.478 1.00 67.38 162 ALA A CA 1
ATOM 1250 C C . ALA A 1 162 ? -8.254 14.210 20.027 1.00 67.38 162 ALA A C 1
ATOM 1252 O O . ALA A 1 162 ? -7.727 14.186 21.135 1.00 67.38 162 ALA A O 1
ATOM 1253 N N . ASN A 1 163 ? -8.302 13.128 19.242 1.00 72.06 163 ASN A N 1
ATOM 1254 C CA . ASN A 1 1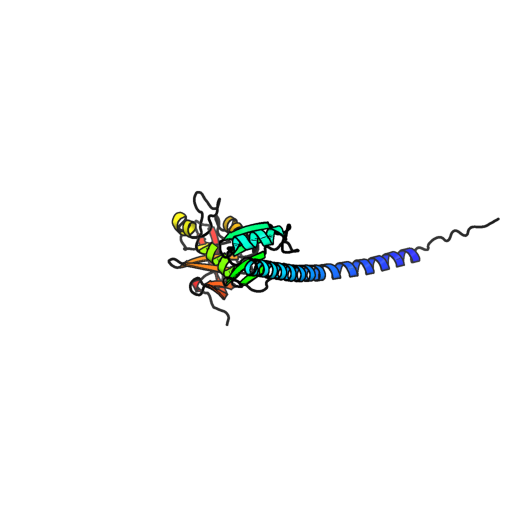63 ? -7.825 11.802 19.649 1.00 72.06 163 ASN A CA 1
ATOM 1255 C C . ASN A 1 163 ? -6.487 11.398 19.014 1.00 72.06 163 ASN A C 1
ATOM 1257 O O . ASN A 1 163 ? -6.032 10.270 19.204 1.00 72.06 163 ASN A O 1
ATOM 1261 N N . GLY A 1 164 ? -5.854 12.283 18.235 1.00 79.81 164 GLY A N 1
ATOM 1262 C CA . GLY A 1 164 ? -4.604 11.964 17.542 1.00 79.81 164 GLY A CA 1
ATOM 1263 C C . GLY A 1 164 ? -4.735 10.815 16.535 1.00 79.81 164 GLY A C 1
ATOM 1264 O O . GLY A 1 164 ? -3.739 10.149 16.235 1.00 79.81 164 GLY A O 1
ATOM 1265 N N . THR A 1 165 ? -5.946 10.579 16.017 1.00 84.25 165 THR A N 1
ATOM 1266 C CA . THR A 1 165 ? -6.240 9.547 15.016 1.00 84.25 165 THR A CA 1
ATOM 1267 C C . THR A 1 165 ? -6.782 10.136 13.720 1.00 84.25 165 THR A C 1
ATOM 1269 O O . THR A 1 165 ? -7.412 11.193 13.700 1.00 84.25 165 THR A O 1
ATOM 1272 N N . LEU A 1 166 ? -6.516 9.421 12.632 1.00 82.94 166 LEU A N 1
ATOM 1273 C CA . LEU A 1 166 ? -7.103 9.612 11.315 1.00 82.94 166 LEU A CA 1
ATOM 1274 C C . LEU A 1 166 ? -7.686 8.267 10.889 1.00 82.94 166 LEU A C 1
ATOM 1276 O O . LEU A 1 166 ? -6.954 7.291 10.739 1.00 82.94 166 LEU A O 1
ATOM 1280 N N . ASP A 1 167 ? -9.003 8.215 10.729 1.00 84.00 167 ASP A N 1
ATOM 1281 C CA . ASP A 1 167 ? -9.751 6.965 10.642 1.00 84.00 167 ASP A CA 1
ATOM 1282 C C . ASP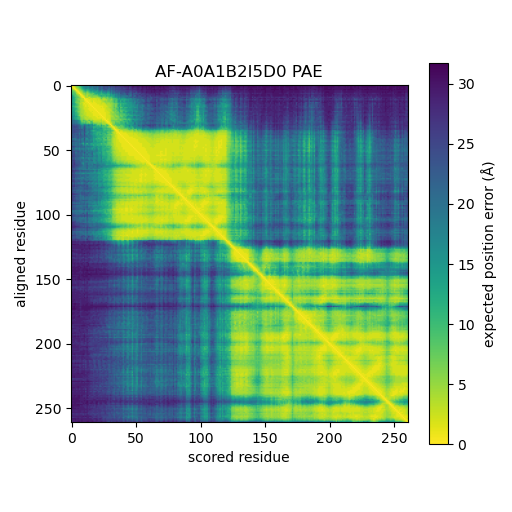 A 1 167 ? -10.569 6.887 9.352 1.00 84.00 167 ASP A C 1
ATOM 1284 O O . ASP A 1 167 ? -11.249 7.841 8.970 1.00 84.00 167 ASP A O 1
ATOM 1288 N N . SER A 1 168 ? -10.590 5.707 8.733 1.00 81.12 168 SER A N 1
ATOM 1289 C CA . SER A 1 168 ? -11.430 5.399 7.561 1.00 81.12 168 SER A CA 1
ATOM 1290 C C . SER A 1 168 ? -12.938 5.583 7.787 1.00 81.12 168 SER A C 1
ATOM 1292 O O . SER A 1 168 ? -13.689 5.752 6.830 1.00 81.12 168 SER A O 1
ATOM 1294 N N . THR A 1 169 ? -13.390 5.545 9.043 1.00 74.62 169 THR A N 1
ATOM 1295 C CA . THR A 1 169 ? -14.800 5.649 9.457 1.00 74.62 169 THR A CA 1
ATOM 1296 C C . THR A 1 169 ? -15.192 7.054 9.933 1.00 74.62 169 THR A C 1
ATOM 1298 O O . THR A 1 169 ? -16.325 7.248 10.364 1.00 74.62 169 THR A O 1
ATOM 1301 N N . GLY A 1 170 ? -14.262 8.018 9.933 1.00 68.25 170 GLY A N 1
ATOM 1302 C CA . GLY A 1 170 ? -14.485 9.379 10.435 1.00 68.25 170 GLY A CA 1
ATOM 1303 C C . GLY A 1 170 ? -15.175 10.308 9.430 1.00 68.25 170 GLY A C 1
ATOM 1304 O O . GLY A 1 170 ? -14.993 10.178 8.220 1.00 68.25 170 GLY A O 1
ATOM 1305 N N . GLU A 1 171 ? -15.924 11.286 9.945 1.00 59.53 171 GLU A N 1
ATOM 1306 C CA . GLU A 1 171 ? -16.947 12.015 9.183 1.00 59.53 171 GLU A CA 1
ATOM 1307 C C . GLU A 1 171 ? -16.444 12.970 8.084 1.00 59.53 171 GLU A C 1
ATOM 1309 O O . GLU A 1 171 ? -17.214 13.273 7.187 1.00 59.53 171 GLU A O 1
ATOM 1314 N N . ASN A 1 172 ? -15.189 13.447 8.072 1.00 52.81 172 ASN A N 1
ATOM 1315 C CA . ASN A 1 172 ? -14.804 14.479 7.080 1.00 52.81 172 ASN A CA 1
ATOM 1316 C C . ASN A 1 172 ? -13.429 14.367 6.411 1.00 52.81 172 ASN A C 1
ATOM 1318 O O . ASN A 1 172 ? -13.084 15.209 5.587 1.00 52.81 172 ASN A O 1
ATOM 1322 N N . TYR A 1 173 ? -12.667 13.306 6.665 1.00 58.25 173 TYR A N 1
ATOM 1323 C CA . TYR A 1 173 ? -11.370 13.102 5.992 1.00 58.25 173 TYR A CA 1
ATOM 1324 C C . TYR A 1 173 ? -11.116 11.645 5.617 1.00 58.25 173 TYR A C 1
ATOM 1326 O O . TYR A 1 173 ? -10.360 11.378 4.686 1.00 58.25 173 TYR A O 1
ATOM 1334 N N . GLY A 1 174 ? -11.799 10.710 6.288 1.00 62.38 174 GLY A N 1
ATOM 1335 C CA . GLY A 1 174 ? -11.622 9.276 6.109 1.00 62.38 174 GLY A CA 1
ATOM 1336 C C . GLY A 1 174 ? -11.857 8.824 4.675 1.00 62.38 174 GLY A C 1
ATOM 1337 O O . GLY A 1 174 ? -11.009 8.132 4.136 1.00 62.38 174 GLY A O 1
ATOM 1338 N N . SER A 1 175 ? -12.939 9.241 4.012 1.00 63.56 175 SER A N 1
ATOM 1339 C CA . SER A 1 175 ? -13.287 8.757 2.663 1.00 63.56 175 SER A CA 1
ATOM 1340 C C . SER A 1 175 ? -12.334 9.249 1.566 1.00 63.56 175 SER A C 1
ATOM 1342 O O . SER A 1 175 ? -11.843 8.444 0.775 1.00 63.56 175 SER A O 1
ATOM 1344 N N . LYS A 1 176 ? -12.010 10.550 1.544 1.00 67.50 176 LYS A N 1
ATOM 1345 C CA . LYS A 1 176 ? -11.039 11.129 0.596 1.00 67.50 176 LYS A CA 1
ATOM 1346 C C . LYS A 1 176 ? -9.637 10.563 0.814 1.00 67.50 176 LYS A C 1
ATOM 1348 O O . LYS A 1 176 ? -8.991 10.148 -0.142 1.00 67.50 176 LYS A O 1
ATOM 1353 N N . MET A 1 177 ? -9.212 10.480 2.074 1.00 70.62 177 MET A N 1
ATOM 1354 C CA . MET A 1 177 ? -7.929 9.890 2.443 1.00 70.62 177 MET A CA 1
ATOM 1355 C C . MET A 1 177 ? -7.890 8.386 2.149 1.00 70.62 177 MET A C 1
ATOM 1357 O O . MET A 1 177 ? -6.871 7.882 1.711 1.00 70.62 177 MET A O 1
ATOM 1361 N N . THR A 1 178 ? -8.997 7.659 2.323 1.00 72.31 178 THR A N 1
ATOM 1362 C CA . THR A 1 178 ? -9.090 6.224 1.990 1.00 72.31 178 THR A CA 1
ATOM 1363 C C . THR A 1 178 ? -8.809 6.001 0.514 1.00 72.31 178 THR A C 1
ATOM 1365 O O . THR A 1 178 ? -8.061 5.090 0.172 1.00 72.31 178 THR A O 1
ATOM 1368 N N . LYS A 1 179 ? -9.382 6.846 -0.350 1.00 70.69 179 LYS A N 1
ATOM 1369 C CA . LYS A 1 179 ? -9.139 6.784 -1.788 1.00 70.69 179 LYS A CA 1
ATOM 1370 C C . LYS A 1 179 ? -7.675 7.084 -2.119 1.00 70.69 179 LYS A C 1
ATOM 1372 O O . LYS A 1 179 ? -7.066 6.306 -2.837 1.00 70.69 179 LYS A O 1
ATOM 1377 N N . GLN A 1 180 ? -7.101 8.142 -1.547 1.00 68.88 180 GLN A N 1
ATOM 1378 C CA . GLN A 1 180 ? -5.705 8.521 -1.805 1.00 68.88 180 GLN A CA 1
ATOM 1379 C C . GLN A 1 180 ? -4.698 7.501 -1.269 1.00 68.88 180 GLN A C 1
ATOM 1381 O O . GLN A 1 180 ? -3.865 7.023 -2.030 1.00 68.88 180 GLN A O 1
ATOM 1386 N N . ILE A 1 181 ? -4.832 7.079 -0.006 1.00 70.88 181 ILE A N 1
ATOM 1387 C CA . ILE A 1 181 ? -4.029 5.988 0.561 1.00 70.88 181 ILE A CA 1
ATOM 1388 C C . ILE A 1 181 ? -4.141 4.770 -0.340 1.00 70.88 181 ILE A C 1
ATOM 1390 O O . ILE A 1 181 ? -3.125 4.178 -0.682 1.00 70.88 181 ILE A O 1
ATOM 1394 N N . GLY A 1 182 ? -5.367 4.404 -0.722 1.00 67.75 182 GLY A N 1
ATOM 1395 C CA . GLY A 1 182 ? -5.611 3.249 -1.566 1.00 67.75 182 GLY A CA 1
ATOM 1396 C C . GLY A 1 182 ? -4.949 3.357 -2.937 1.00 67.75 182 GLY A C 1
ATOM 1397 O O . GLY A 1 182 ? -4.362 2.389 -3.403 1.00 67.75 182 GLY A O 1
ATOM 1398 N N . GLU A 1 183 ? -4.961 4.535 -3.558 1.00 66.69 183 GLU A N 1
ATOM 1399 C CA . GLU A 1 183 ? -4.260 4.812 -4.816 1.00 66.69 183 GLU A CA 1
ATOM 1400 C C . GLU A 1 183 ? -2.730 4.748 -4.670 1.00 66.69 183 GLU A C 1
ATOM 1402 O O . GLU A 1 183 ? -2.065 4.233 -5.577 1.00 66.69 183 GLU A O 1
ATOM 1407 N N . ASP A 1 184 ? -2.190 5.211 -3.536 1.00 62.12 184 ASP A N 1
ATOM 1408 C CA . ASP A 1 184 ? -0.754 5.276 -3.235 1.00 62.12 184 ASP A CA 1
ATOM 1409 C C . ASP A 1 184 ? -0.141 3.929 -2.866 1.00 62.12 184 ASP A C 1
ATOM 1411 O O . ASP A 1 184 ? 0.930 3.562 -3.354 1.00 62.12 184 ASP A O 1
ATOM 1415 N N . ILE A 1 185 ? -0.813 3.173 -1.998 1.00 64.88 185 ILE A N 1
ATOM 1416 C CA . ILE A 1 185 ? -0.396 1.810 -1.652 1.00 64.88 185 ILE A CA 1
ATOM 1417 C C . ILE A 1 185 ? -0.862 0.801 -2.715 1.00 64.88 185 ILE A C 1
ATOM 1419 O O . ILE A 1 185 ? -0.408 -0.344 -2.714 1.00 64.88 185 ILE A O 1
ATOM 1423 N N . GLY A 1 186 ? -1.738 1.258 -3.621 1.00 59.16 186 GLY A N 1
ATOM 1424 C CA . GLY A 1 186 ? -2.406 0.530 -4.698 1.00 59.16 186 GLY A CA 1
ATOM 1425 C C . GLY A 1 186 ? -3.232 -0.662 -4.223 1.00 59.16 186 GLY A C 1
ATOM 1426 O O . GLY A 1 186 ? -3.248 -1.720 -4.848 1.00 59.16 186 GLY A O 1
ATOM 1427 N N . ILE A 1 187 ? -3.927 -0.464 -3.106 1.00 62.75 187 ILE A N 1
ATOM 1428 C CA . ILE A 1 187 ? -4.917 -1.379 -2.545 1.00 62.75 187 ILE A CA 1
ATOM 1429 C C . ILE A 1 187 ? -6.238 -0.619 -2.507 1.00 62.75 187 ILE A C 1
ATOM 1431 O O . ILE A 1 187 ? -6.308 0.452 -1.916 1.00 62.75 187 ILE A O 1
ATOM 1435 N N . ASP A 1 188 ? -7.308 -1.169 -3.078 1.00 70.06 188 ASP A N 1
ATOM 1436 C CA . ASP A 1 188 ? -8.630 -0.577 -2.879 1.00 70.06 188 ASP A CA 1
ATOM 1437 C C . ASP A 1 188 ? -9.054 -0.730 -1.410 1.00 70.06 188 ASP A C 1
ATOM 1439 O O . ASP A 1 188 ? -9.335 -1.827 -0.926 1.00 70.06 188 ASP A O 1
ATOM 1443 N N . LEU A 1 189 ? -9.086 0.389 -0.687 1.00 74.62 189 LEU A N 1
ATOM 1444 C CA . LEU A 1 189 ? -9.470 0.446 0.720 1.00 74.62 189 LEU A CA 1
ATOM 1445 C C . LEU A 1 189 ? -10.972 0.691 0.923 1.00 74.62 189 LEU A C 1
ATOM 1447 O O . LEU A 1 189 ? -11.429 0.786 2.065 1.00 74.62 189 LEU A O 1
ATOM 1451 N N . SER A 1 190 ? -11.765 0.755 -0.152 1.00 75.25 190 SER A N 1
ATOM 1452 C CA . SER A 1 190 ? -13.198 1.071 -0.097 1.00 75.25 190 SER A CA 1
ATOM 1453 C C . SER A 1 190 ? -13.986 0.089 0.769 1.00 75.25 190 SER A C 1
ATOM 1455 O O . SER A 1 190 ? -14.888 0.508 1.496 1.00 75.25 190 SER A O 1
ATOM 1457 N N . ASN A 1 191 ? -13.598 -1.191 0.780 1.00 77.38 191 ASN A N 1
ATOM 1458 C CA . ASN A 1 191 ? -14.237 -2.257 1.566 1.00 77.38 191 ASN A CA 1
ATOM 1459 C C . ASN A 1 191 ? -13.535 -2.573 2.892 1.00 77.38 191 ASN A C 1
ATOM 1461 O O . ASN A 1 191 ? -14.018 -3.389 3.673 1.00 77.38 191 ASN A O 1
ATOM 1465 N N . TYR A 1 192 ? -12.437 -1.888 3.187 1.00 84.06 192 TYR A N 1
ATOM 1466 C CA . TYR A 1 192 ? -11.614 -2.149 4.358 1.00 84.06 192 TYR A CA 1
ATOM 1467 C C . TYR A 1 192 ? -11.688 -1.000 5.353 1.00 84.06 192 TYR A C 1
ATOM 1469 O O . TYR A 1 192 ? -12.162 0.100 5.045 1.00 84.06 192 TYR A O 1
ATOM 1477 N N . SER A 1 193 ? -11.262 -1.275 6.579 1.00 87.44 193 SER A N 1
ATOM 1478 C CA . SER A 1 193 ? -11.126 -0.260 7.612 1.00 87.44 193 SER A CA 1
ATOM 1479 C C . SER A 1 193 ? -9.665 -0.118 8.006 1.00 87.44 193 SER A C 1
ATOM 1481 O O . SER A 1 193 ? -8.930 -1.092 8.149 1.00 87.44 193 SER A O 1
ATOM 1483 N N . TRP A 1 194 ? -9.247 1.128 8.172 1.00 88.00 194 TRP A N 1
ATOM 1484 C CA . TRP A 1 194 ? -7.906 1.497 8.592 1.00 88.00 194 TRP A CA 1
ATOM 1485 C C . TRP A 1 194 ? -7.944 2.681 9.564 1.00 88.00 194 TRP A C 1
ATOM 1487 O O . TRP A 1 194 ? -8.926 3.435 9.609 1.00 88.00 194 TRP A O 1
ATOM 1497 N N . GLN A 1 195 ? -6.876 2.813 10.348 1.00 89.44 195 GLN A N 1
ATOM 1498 C CA . GLN A 1 195 ? -6.634 3.903 11.292 1.00 89.44 195 GLN A CA 1
ATOM 1499 C C . GLN A 1 195 ? -5.145 4.256 11.297 1.00 89.44 195 GLN A C 1
ATOM 1501 O O . GLN A 1 195 ? -4.294 3.375 11.403 1.00 89.44 195 GLN A O 1
ATOM 1506 N N . ILE A 1 196 ? -4.828 5.546 11.252 1.00 88.44 196 ILE A N 1
ATOM 1507 C CA . ILE A 1 196 ? -3.494 6.082 11.529 1.00 88.44 196 ILE A CA 1
ATOM 1508 C C . ILE A 1 196 ? -3.529 6.731 12.903 1.00 88.44 196 ILE A C 1
ATOM 1510 O O . ILE A 1 196 ? -4.351 7.611 13.153 1.00 88.44 196 ILE A O 1
ATOM 1514 N N . LYS A 1 197 ? -2.613 6.330 13.782 1.00 88.19 197 LYS A N 1
ATOM 1515 C CA . LYS A 1 197 ? -2.435 6.927 15.105 1.00 88.19 197 LYS A CA 1
ATOM 1516 C C . LYS A 1 197 ? -1.084 7.623 15.193 1.00 88.19 197 LYS A C 1
ATOM 1518 O O . LYS A 1 197 ? -0.055 7.020 14.880 1.00 88.19 197 LYS A O 1
ATOM 1523 N N . LYS A 1 198 ? -1.084 8.878 15.642 1.00 87.19 198 LYS A N 1
ATOM 1524 C CA . LYS A 1 198 ? 0.144 9.626 15.925 1.00 87.19 198 LYS A CA 1
ATOM 1525 C C . LYS A 1 198 ? 0.734 9.185 17.267 1.00 87.19 198 LYS A C 1
ATOM 1527 O O . LYS A 1 198 ? 0.053 9.219 18.286 1.00 87.19 198 LYS A O 1
ATOM 1532 N N . ASN A 1 199 ? 2.012 8.813 17.259 1.00 83.62 199 ASN A N 1
ATOM 1533 C CA . ASN A 1 199 ? 2.797 8.405 18.422 1.00 83.62 199 ASN A CA 1
ATOM 1534 C C . ASN A 1 199 ? 4.073 9.261 18.479 1.00 83.62 199 ASN A C 1
ATOM 1536 O O . ASN A 1 199 ? 5.106 8.912 17.904 1.00 83.62 199 ASN A O 1
ATOM 1540 N N . GLY A 1 200 ? 3.988 10.424 19.131 1.00 82.50 200 GLY A N 1
ATOM 1541 C CA . GLY A 1 200 ? 5.063 11.420 19.110 1.00 82.50 200 GLY A CA 1
ATOM 1542 C C . GLY A 1 200 ? 5.309 11.942 17.690 1.00 82.50 200 GLY A C 1
ATOM 1543 O O . GLY A 1 200 ? 4.405 12.517 17.082 1.00 82.50 200 GLY A O 1
ATOM 1544 N N . ASN A 1 201 ? 6.517 11.710 17.166 1.00 80.62 201 ASN A N 1
ATOM 1545 C CA . ASN A 1 201 ? 6.916 12.083 15.800 1.00 80.62 201 ASN A CA 1
ATOM 1546 C C . ASN A 1 201 ? 6.630 10.992 14.753 1.00 80.62 201 ASN A C 1
ATOM 1548 O O . ASN A 1 201 ? 6.833 11.225 13.566 1.00 80.62 201 ASN 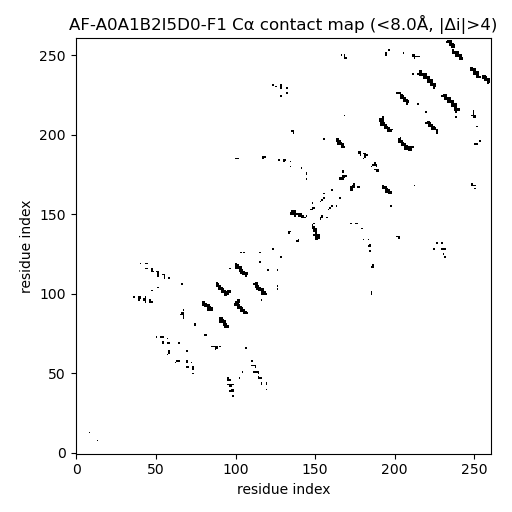A O 1
ATOM 1552 N N . ASN A 1 202 ? 6.173 9.811 15.179 1.00 83.62 202 ASN A N 1
ATOM 1553 C CA . ASN A 1 202 ? 5.924 8.669 14.305 1.00 83.62 202 ASN A CA 1
ATOM 1554 C C . ASN A 1 202 ? 4.425 8.412 14.116 1.00 83.62 202 ASN A C 1
ATOM 1556 O O . ASN A 1 202 ? 3.595 8.817 14.933 1.00 83.62 202 ASN A O 1
ATOM 1560 N N . TYR A 1 203 ? 4.088 7.670 13.063 1.00 86.44 203 TYR A N 1
ATOM 1561 C CA . TYR A 1 203 ? 2.719 7.269 12.747 1.00 86.44 203 TYR A CA 1
ATOM 1562 C C . TYR A 1 203 ? 2.619 5.748 12.680 1.00 86.44 203 TYR A C 1
ATOM 1564 O O . TYR A 1 203 ? 3.398 5.092 11.992 1.00 86.44 203 TYR A O 1
ATOM 1572 N N . THR A 1 204 ? 1.650 5.186 13.393 1.00 88.81 204 THR A N 1
ATOM 1573 C CA . THR A 1 204 ? 1.334 3.756 13.351 1.00 88.81 204 THR A CA 1
ATOM 1574 C C . THR A 1 204 ? 0.071 3.568 12.529 1.00 88.81 204 THR A C 1
ATOM 1576 O O . THR A 1 204 ? -0.946 4.202 12.813 1.00 88.81 204 THR A O 1
ATOM 1579 N N . PHE A 1 205 ? 0.133 2.701 11.522 1.00 88.25 205 PHE A N 1
ATOM 1580 C CA . PHE A 1 205 ? -1.007 2.386 10.666 1.00 88.25 205 PHE A CA 1
ATOM 1581 C C . PHE A 1 205 ? -1.577 1.023 11.040 1.00 88.25 205 PHE A C 1
ATOM 1583 O O . PHE A 1 205 ? -0.845 0.046 11.173 1.00 88.25 205 PHE A O 1
ATOM 1590 N N . TYR A 1 206 ? -2.889 0.968 11.201 1.00 89.62 206 TYR A N 1
ATOM 1591 C CA . TYR A 1 206 ? -3.653 -0.246 11.424 1.00 89.62 206 TYR A CA 1
ATOM 1592 C C . TYR A 1 206 ? -4.561 -0.465 10.225 1.00 89.62 206 TYR A C 1
ATOM 1594 O O . TYR A 1 206 ? -5.245 0.461 9.793 1.00 89.62 206 TYR A O 1
ATOM 1602 N N . PHE A 1 207 ? -4.603 -1.693 9.729 1.00 87.44 207 PHE A N 1
ATOM 1603 C CA . PHE A 1 207 ? -5.449 -2.103 8.617 1.00 87.44 207 PHE A CA 1
ATOM 1604 C C . PHE A 1 207 ? -6.169 -3.400 8.951 1.00 87.44 207 PHE A C 1
ATOM 1606 O O . PHE A 1 207 ? -5.597 -4.294 9.570 1.00 87.44 207 PHE A O 1
ATOM 1613 N N . THR A 1 208 ? -7.415 -3.524 8.515 1.00 85.69 208 THR A N 1
ATOM 1614 C CA . THR A 1 208 ? -8.180 -4.758 8.631 1.00 85.69 208 THR A CA 1
ATOM 1615 C C . THR A 1 208 ? -8.889 -5.089 7.329 1.00 85.69 208 THR A C 1
ATOM 1617 O O . THR A 1 208 ? -9.331 -4.206 6.596 1.00 85.69 208 THR A O 1
ATOM 1620 N N . LYS A 1 209 ? -9.019 -6.391 7.062 1.00 81.19 209 LYS A N 1
ATOM 1621 C CA . LYS A 1 209 ? -9.690 -6.930 5.875 1.00 81.19 209 LYS A CA 1
ATOM 1622 C C . LYS A 1 209 ? -11.223 -6.911 5.986 1.00 81.19 209 LYS A C 1
ATOM 1624 O O . LYS A 1 209 ? -11.898 -7.449 5.117 1.00 81.19 209 LYS A O 1
ATOM 1629 N N . GLU A 1 210 ? -11.785 -6.304 7.031 1.00 82.19 210 GLU A N 1
ATOM 1630 C CA . GLU A 1 210 ? -13.231 -6.168 7.237 1.00 82.19 210 GLU A CA 1
ATOM 1631 C C . GLU A 1 210 ? -13.628 -4.731 7.623 1.00 82.19 210 GLU A C 1
ATOM 1633 O O . GLU A 1 210 ? -12.821 -3.961 8.144 1.00 82.19 210 GLU A O 1
ATOM 1638 N N . LYS A 1 211 ? -14.891 -4.349 7.387 1.00 87.75 211 LYS A N 1
ATOM 1639 C CA . LYS A 1 211 ? -15.439 -3.077 7.885 1.00 87.75 211 LYS A CA 1
ATOM 1640 C C . LYS A 1 211 ? -15.717 -3.156 9.383 1.00 87.75 211 LYS A C 1
ATOM 1642 O O . LYS A 1 211 ? -16.438 -4.040 9.842 1.00 87.75 211 LYS A O 1
ATOM 1647 N N . ILE A 1 212 ? -15.243 -2.162 10.133 1.00 89.31 212 ILE A N 1
ATOM 1648 C CA . ILE A 1 212 ? -15.419 -2.117 11.596 1.00 89.31 212 ILE A CA 1
ATOM 1649 C C . ILE A 1 212 ? -16.689 -1.391 12.058 1.00 89.31 212 ILE A C 1
ATOM 1651 O O . ILE A 1 212 ? -17.004 -1.436 13.244 1.00 89.31 212 ILE A O 1
ATOM 1655 N N . SER A 1 213 ? -17.442 -0.747 11.154 1.00 87.06 213 SER A N 1
ATOM 1656 C CA . SER A 1 213 ? -18.596 0.109 11.496 1.00 87.06 213 SER A CA 1
ATOM 1657 C C . SER A 1 213 ? -19.630 -0.570 12.405 1.00 87.06 213 SER A C 1
ATOM 1659 O O . SER A 1 213 ? -20.173 0.074 13.296 1.00 87.06 213 SER A O 1
ATOM 1661 N N . ASN A 1 214 ? -19.841 -1.881 12.237 1.00 87.12 214 ASN A N 1
ATOM 1662 C CA . ASN A 1 214 ? -20.818 -2.673 12.998 1.00 87.12 214 ASN A CA 1
ATOM 1663 C C . ASN A 1 214 ? -20.167 -3.608 14.037 1.00 87.12 214 ASN A C 1
ATOM 1665 O O . ASN A 1 214 ? -20.796 -4.555 14.504 1.00 87.12 214 ASN A O 1
ATOM 1669 N N . LYS A 1 215 ? -18.892 -3.386 14.374 1.00 88.94 215 LYS A N 1
ATOM 1670 C CA . LYS A 1 215 ? -18.074 -4.295 15.196 1.00 88.94 215 LYS A CA 1
ATOM 1671 C C . LYS A 1 215 ? -17.735 -3.728 16.577 1.00 88.94 215 LYS A C 1
ATOM 1673 O O . LYS A 1 215 ? -16.824 -4.222 17.228 1.00 88.94 215 LYS A O 1
ATOM 1678 N N . ILE A 1 216 ? -18.450 -2.703 17.047 1.00 90.38 216 ILE A N 1
ATOM 1679 C CA . ILE A 1 216 ? -18.220 -2.090 18.368 1.00 90.38 216 ILE A CA 1
ATOM 1680 C C . ILE A 1 216 ? -18.259 -3.166 19.470 1.00 90.38 216 ILE A C 1
ATOM 1682 O O . ILE A 1 216 ? -19.151 -4.012 19.485 1.00 90.38 216 ILE A O 1
ATOM 1686 N N . ASN A 1 217 ? -17.290 -3.117 20.389 1.00 91.19 217 ASN A N 1
ATOM 1687 C CA . ASN A 1 217 ? -17.029 -4.082 21.465 1.00 91.19 217 ASN A CA 1
ATOM 1688 C C . ASN A 1 217 ? -16.589 -5.487 21.014 1.00 91.19 217 ASN A C 1
ATOM 1690 O O . ASN A 1 217 ? -16.464 -6.380 21.852 1.00 91.19 217 ASN A O 1
ATOM 1694 N N . GLN A 1 218 ? -16.317 -5.694 19.724 1.00 92.81 218 GLN A N 1
ATOM 1695 C CA . GLN A 1 218 ? -15.767 -6.945 19.205 1.00 92.81 218 GLN A CA 1
ATOM 1696 C C . GLN A 1 218 ? -14.253 -6.843 19.013 1.00 92.81 218 GLN A C 1
ATOM 1698 O O . GLN A 1 218 ? -13.687 -5.753 18.900 1.00 92.81 218 GLN A O 1
ATOM 1703 N N . THR A 1 219 ? -13.606 -8.005 18.963 1.00 93.56 219 THR A N 1
ATOM 1704 C CA . THR A 1 219 ? -12.197 -8.139 18.592 1.00 93.56 219 THR A CA 1
ATOM 1705 C C . THR A 1 219 ? -12.105 -8.467 17.106 1.00 93.56 219 THR A C 1
ATOM 1707 O O . THR A 1 219 ? -12.797 -9.372 16.644 1.00 93.56 219 THR A O 1
ATOM 1710 N N . VAL A 1 220 ? -11.247 -7.761 16.372 1.00 90.81 220 VAL A N 1
ATOM 1711 C CA . VAL A 1 220 ? -11.013 -7.982 14.937 1.00 90.81 220 VAL A CA 1
ATOM 1712 C C . VAL A 1 220 ? -9.539 -8.246 14.653 1.00 90.81 220 VAL A C 1
ATOM 1714 O O . VAL A 1 220 ? -8.661 -7.790 15.394 1.00 90.81 220 VAL A O 1
ATOM 1717 N N . ASN A 1 221 ? -9.272 -8.964 13.563 1.00 87.56 221 ASN A N 1
ATOM 1718 C CA . ASN A 1 221 ? -7.914 -9.178 13.074 1.00 87.56 221 ASN A CA 1
ATOM 1719 C C . ASN A 1 221 ? -7.416 -7.916 12.371 1.00 87.56 221 ASN A C 1
ATOM 1721 O O . ASN A 1 221 ? -8.110 -7.341 11.526 1.00 87.56 221 ASN A O 1
ATOM 1725 N N . VAL A 1 222 ? -6.197 -7.506 12.705 1.00 89.00 222 VAL A N 1
ATOM 1726 C CA . VAL A 1 222 ? -5.553 -6.327 12.131 1.00 89.00 222 VAL A CA 1
ATOM 1727 C C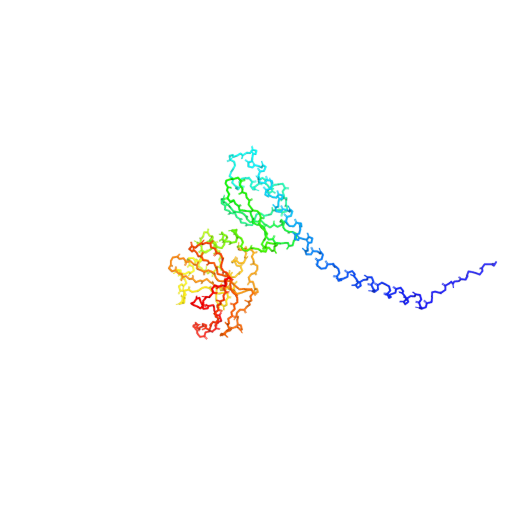 . VAL A 1 222 ? -4.109 -6.611 11.755 1.00 89.00 222 VAL A C 1
ATOM 1729 O O . VAL A 1 222 ? -3.411 -7.393 12.398 1.00 89.00 222 VAL A O 1
ATOM 1732 N N . THR A 1 223 ? -3.647 -5.904 10.737 1.00 85.75 223 THR A N 1
ATOM 1733 C CA . THR A 1 223 ? -2.241 -5.771 10.385 1.00 85.75 223 THR A CA 1
ATOM 1734 C C . THR A 1 223 ? -1.784 -4.385 10.839 1.00 85.75 223 THR A C 1
ATOM 1736 O O . THR A 1 223 ? -2.354 -3.369 10.437 1.00 85.75 223 THR A O 1
ATOM 1739 N N . LYS A 1 224 ? -0.782 -4.342 11.718 1.00 88.00 224 LYS A N 1
ATOM 1740 C CA . LYS A 1 224 ? -0.172 -3.126 12.267 1.00 88.00 224 LYS A CA 1
ATOM 1741 C C . LYS A 1 224 ? 1.150 -2.860 11.555 1.00 88.00 224 LYS A C 1
ATOM 1743 O O . LYS A 1 224 ? 2.023 -3.717 11.584 1.00 88.00 224 LYS A O 1
ATOM 1748 N N . TYR A 1 225 ? 1.331 -1.677 10.983 1.00 85.31 225 TYR A N 1
ATOM 1749 C CA . TYR A 1 225 ? 2.645 -1.168 10.594 1.00 85.31 225 TYR A CA 1
ATOM 1750 C C . TYR A 1 225 ? 3.335 -0.539 11.803 1.00 85.31 225 TYR A C 1
ATOM 1752 O O . TYR A 1 225 ? 2.812 0.410 12.395 1.00 85.31 225 TYR A O 1
ATOM 1760 N N . ASP A 1 226 ? 4.504 -1.055 12.165 1.00 77.31 226 ASP A N 1
ATOM 1761 C CA . ASP A 1 226 ? 5.329 -0.510 13.233 1.00 77.31 226 ASP A CA 1
ATOM 1762 C C . ASP A 1 226 ? 6.397 0.439 12.655 1.00 77.31 226 ASP A C 1
ATOM 1764 O O . ASP A 1 226 ? 7.273 -0.007 11.912 1.00 77.31 226 ASP A O 1
ATOM 1768 N N . PRO A 1 227 ? 6.352 1.747 12.971 1.00 74.00 227 PRO A N 1
ATOM 1769 C CA . PRO A 1 227 ? 7.291 2.714 12.412 1.00 74.00 227 PRO A CA 1
ATOM 1770 C C . PRO A 1 227 ? 8.715 2.575 12.968 1.00 74.00 227 PRO A C 1
ATOM 1772 O O . PRO A 1 227 ? 9.639 3.113 12.362 1.00 74.00 227 PRO A O 1
ATOM 1775 N N . VAL A 1 228 ? 8.905 1.884 14.100 1.00 74.38 228 VAL A N 1
ATOM 1776 C CA . VAL A 1 228 ? 10.228 1.689 14.711 1.00 74.38 228 VAL A CA 1
ATOM 1777 C C . VAL A 1 228 ? 10.966 0.567 13.998 1.00 74.38 228 VAL A C 1
ATOM 1779 O O . VAL A 1 228 ? 12.095 0.752 13.550 1.00 74.38 228 VAL A O 1
ATOM 1782 N N . THR A 1 229 ? 10.317 -0.589 13.859 1.00 71.38 229 THR A N 1
ATOM 1783 C CA . THR A 1 229 ? 10.908 -1.749 13.181 1.00 71.38 229 THR A CA 1
ATOM 1784 C C . THR A 1 229 ? 10.758 -1.683 11.666 1.00 71.38 229 THR A C 1
ATOM 1786 O O . THR A 1 229 ? 11.443 -2.425 10.972 1.00 71.38 229 THR A O 1
ATOM 1789 N N . LYS A 1 2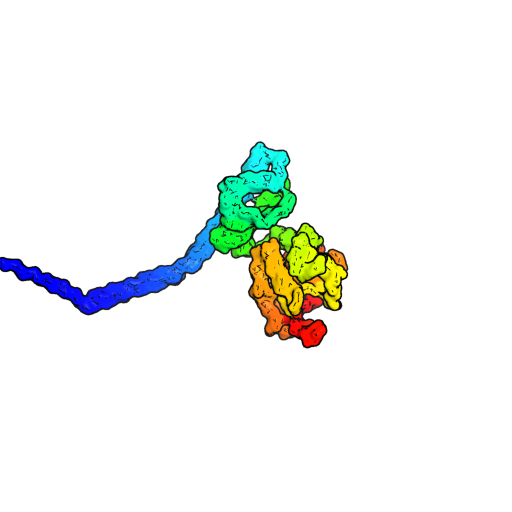30 ? 9.896 -0.794 11.150 1.00 70.75 230 LYS A N 1
ATOM 1790 C CA . LYS A 1 230 ? 9.530 -0.684 9.729 1.00 70.75 230 LYS A CA 1
ATOM 1791 C C . LYS A 1 230 ? 9.012 -2.014 9.188 1.00 70.75 230 LYS A C 1
ATOM 1793 O O . LYS A 1 230 ? 9.425 -2.474 8.132 1.00 70.75 230 LYS A O 1
ATOM 1798 N N . THR A 1 231 ? 8.127 -2.663 9.936 1.00 66.00 231 THR A N 1
ATOM 1799 C CA . THR A 1 231 ? 7.555 -3.960 9.555 1.00 66.00 231 THR A CA 1
ATOM 1800 C C . THR A 1 231 ? 6.058 -4.003 9.809 1.00 66.00 231 THR A C 1
ATOM 1802 O O . THR A 1 231 ? 5.516 -3.233 10.604 1.00 66.00 231 THR A O 1
ATOM 1805 N N . PHE A 1 232 ? 5.383 -4.931 9.132 1.00 77.81 232 PHE A N 1
ATOM 1806 C CA . PHE A 1 232 ? 4.001 -5.273 9.433 1.00 77.81 232 PHE A CA 1
ATOM 1807 C C . PHE A 1 232 ? 3.924 -6.435 10.416 1.00 77.81 232 PHE A C 1
ATOM 1809 O O . PHE A 1 232 ? 4.637 -7.429 10.294 1.00 77.81 232 PHE A O 1
ATOM 1816 N N . VAL A 1 233 ? 3.013 -6.314 11.374 1.00 81.38 233 VAL A N 1
ATOM 1817 C CA . VAL A 1 233 ? 2.765 -7.297 12.421 1.00 81.38 233 VAL A CA 1
ATOM 1818 C C . VAL A 1 233 ? 1.277 -7.609 12.450 1.00 81.38 233 VAL A C 1
ATOM 1820 O O . VAL A 1 233 ? 0.448 -6.705 12.568 1.00 81.38 233 VAL A O 1
ATOM 1823 N N . ASN A 1 234 ? 0.926 -8.888 12.360 1.00 83.19 234 ASN A N 1
ATOM 1824 C CA . ASN A 1 234 ? -0.460 -9.321 12.494 1.00 83.19 234 ASN A CA 1
ATOM 1825 C C . ASN A 1 234 ? -0.843 -9.439 13.970 1.00 83.19 234 ASN A C 1
ATOM 1827 O O . ASN A 1 234 ? -0.051 -9.850 14.819 1.00 83.19 234 ASN A O 1
ATOM 1831 N N . GLY A 1 235 ? -2.075 -9.068 14.282 1.00 87.44 235 GLY A N 1
ATOM 1832 C CA . GLY A 1 235 ? -2.577 -9.070 15.640 1.00 87.44 235 GLY A CA 1
ATOM 1833 C C . GLY A 1 235 ? -4.090 -8.982 15.701 1.00 87.44 235 GLY A C 1
ATOM 1834 O O . GLY A 1 235 ? -4.790 -9.000 14.690 1.00 87.44 235 GLY A O 1
ATOM 1835 N N . THR A 1 236 ? -4.586 -8.858 16.920 1.00 91.19 236 THR A N 1
ATOM 1836 C CA . THR A 1 236 ? -5.996 -8.631 17.220 1.00 91.19 236 THR A CA 1
ATOM 1837 C C . THR A 1 236 ? -6.160 -7.331 17.987 1.00 91.19 236 THR A C 1
ATOM 1839 O O . THR A 1 236 ? -5.266 -6.925 18.731 1.00 91.19 236 THR A O 1
ATOM 1842 N N . VAL A 1 237 ? -7.292 -6.658 17.797 1.00 94.94 237 VAL A N 1
ATOM 1843 C CA . VAL A 1 237 ? -7.600 -5.398 18.480 1.00 94.94 237 VAL A CA 1
ATOM 1844 C C . VAL A 1 237 ? -9.089 -5.306 18.787 1.00 94.94 237 VAL A C 1
ATOM 1846 O O . VAL A 1 237 ? -9.909 -5.839 18.039 1.00 94.94 237 VAL A O 1
ATOM 1849 N N . LYS A 1 238 ? -9.453 -4.626 19.873 1.00 94.69 238 LYS A N 1
ATOM 1850 C CA . LYS A 1 238 ? -10.845 -4.287 20.173 1.00 94.69 238 LYS A CA 1
ATOM 1851 C C . LYS A 1 238 ? -11.283 -3.063 19.378 1.00 94.69 238 LYS A C 1
ATOM 1853 O O . LYS A 1 238 ? -10.516 -2.120 19.180 1.00 94.69 238 LYS A O 1
ATOM 1858 N N . ILE A 1 239 ? -12.541 -3.069 18.963 1.00 93.00 239 ILE A N 1
ATOM 1859 C CA . ILE A 1 239 ? -13.193 -1.917 18.345 1.00 93.00 239 ILE A CA 1
ATOM 1860 C C . ILE A 1 239 ? -14.009 -1.185 19.401 1.00 93.00 239 ILE A C 1
ATOM 1862 O O . ILE A 1 239 ? -14.838 -1.786 20.085 1.00 93.00 239 ILE A O 1
ATOM 1866 N N . ILE A 1 240 ? -13.793 0.120 19.517 1.00 90.38 240 ILE A N 1
ATOM 1867 C CA . ILE A 1 240 ? -14.491 0.978 20.476 1.00 90.38 240 ILE A CA 1
ATOM 1868 C C . ILE A 1 240 ? -15.316 2.034 19.750 1.00 90.38 240 ILE A C 1
ATOM 1870 O O . ILE A 1 240 ? -15.098 2.346 18.578 1.00 90.38 240 ILE A O 1
ATOM 1874 N N . LYS A 1 241 ? -16.289 2.587 20.468 1.00 88.19 241 LYS A N 1
ATOM 1875 C CA . LYS A 1 241 ? -17.085 3.717 20.003 1.00 88.19 241 LYS A CA 1
ATOM 1876 C C . LYS A 1 241 ? -16.333 5.006 20.321 1.00 88.19 241 LYS A C 1
ATOM 1878 O O . LYS A 1 241 ? -16.103 5.298 21.491 1.00 88.19 241 LYS A O 1
ATOM 1883 N N . ASN A 1 242 ? -15.993 5.786 19.302 1.00 81.94 242 ASN A N 1
ATOM 1884 C CA . ASN A 1 242 ? -15.549 7.162 19.477 1.00 81.94 242 ASN A CA 1
ATOM 1885 C C . ASN A 1 242 ? -16.726 8.106 19.241 1.00 81.94 242 ASN A C 1
ATOM 1887 O O . ASN A 1 242 ? -17.543 7.855 18.360 1.00 81.94 242 ASN A O 1
ATOM 1891 N N . THR A 1 243 ? -16.837 9.164 20.043 1.00 75.12 243 THR A N 1
ATOM 1892 C CA . THR A 1 243 ? -17.857 10.200 19.856 1.00 75.12 243 THR A CA 1
ATOM 1893 C C . THR A 1 243 ? -17.171 11.551 19.751 1.00 75.12 243 THR A C 1
ATOM 1895 O O . THR A 1 243 ? -16.490 11.977 20.678 1.00 75.12 243 THR A O 1
ATOM 1898 N N . THR A 1 244 ? -17.331 12.224 18.616 1.00 65.38 244 THR A N 1
ATOM 1899 C CA . THR A 1 244 ? -16.739 13.539 18.352 1.00 65.38 244 THR A CA 1
ATOM 1900 C C . THR A 1 244 ? -17.831 14.458 17.817 1.00 65.38 244 THR A C 1
ATOM 1902 O O . THR A 1 244 ? -18.557 14.086 16.901 1.00 65.38 244 THR A O 1
ATOM 1905 N N . SER A 1 245 ? -17.997 15.635 18.428 1.00 59.72 245 SER A N 1
ATOM 1906 C CA . SER A 1 245 ? -18.988 16.650 18.023 1.00 59.72 245 SER A CA 1
ATOM 1907 C C . SER A 1 245 ? -20.426 16.125 17.842 1.00 59.72 245 SER A C 1
ATOM 1909 O O . SER A 1 245 ? -21.142 16.557 16.946 1.00 59.72 245 SER A O 1
ATOM 1911 N N . GLY A 1 246 ? -20.859 15.185 18.692 1.00 61.22 246 GLY A N 1
ATOM 1912 C CA . GLY A 1 246 ? -22.220 14.625 18.670 1.00 61.22 246 GLY A CA 1
ATOM 1913 C C . GLY A 1 246 ? -22.431 13.445 17.714 1.00 61.22 246 GLY A C 1
ATOM 1914 O O . GLY A 1 246 ? -23.502 12.843 17.731 1.00 61.22 246 GLY A O 1
ATOM 1915 N N . GLN A 1 247 ? -21.413 13.065 16.942 1.00 64.38 247 GLN A N 1
ATOM 1916 C CA . GLN A 1 247 ? -21.444 11.890 16.078 1.00 64.38 247 GLN A CA 1
ATOM 1917 C C . GLN A 1 247 ? -20.585 10.760 16.615 1.00 64.38 247 GLN A C 1
ATOM 1919 O O . GLN A 1 247 ? -19.523 10.993 17.191 1.00 64.38 247 GLN A O 1
ATOM 1924 N N . SER A 1 248 ? -21.046 9.525 16.418 1.00 72.50 248 SER A N 1
ATOM 1925 C CA . SER A 1 248 ? -20.349 8.334 16.887 1.00 72.50 248 SER A CA 1
ATOM 1926 C C . SER A 1 248 ? -19.892 7.443 15.742 1.00 72.50 248 SER A C 1
ATOM 1928 O O . SER A 1 248 ? -20.699 7.060 14.900 1.00 72.50 248 SER A O 1
ATOM 1930 N N . ASN A 1 249 ? -18.627 7.031 15.769 1.00 81.31 249 ASN A N 1
ATOM 1931 C CA . ASN A 1 249 ? -18.043 6.099 14.811 1.00 81.31 249 ASN A CA 1
ATOM 1932 C C . ASN A 1 249 ? -17.263 4.973 15.511 1.00 81.31 249 ASN A C 1
ATOM 1934 O O . ASN A 1 249 ? -16.797 5.107 16.643 1.00 81.31 249 ASN A O 1
ATOM 1938 N N . ALA A 1 250 ? -17.142 3.834 14.830 1.00 87.31 250 ALA A N 1
ATOM 1939 C CA . ALA A 1 250 ? -16.322 2.720 15.287 1.00 87.31 250 ALA A CA 1
ATOM 1940 C C . ALA A 1 250 ? -14.848 2.985 14.955 1.00 87.31 250 ALA A C 1
ATOM 1942 O O . ALA A 1 250 ? -14.527 3.288 13.802 1.00 87.31 250 ALA A O 1
ATOM 1943 N N . ILE A 1 251 ? -13.966 2.846 15.943 1.00 88.12 251 ILE A N 1
ATOM 1944 C CA . ILE A 1 251 ? -12.520 3.033 15.785 1.00 88.12 251 ILE A CA 1
ATOM 1945 C C . ILE A 1 251 ? -11.743 1.857 16.376 1.00 88.12 251 ILE A C 1
ATOM 1947 O O . ILE A 1 251 ? -12.245 1.113 17.220 1.00 88.12 251 ILE A O 1
ATOM 1951 N N . ILE A 1 252 ? -10.494 1.715 15.944 1.00 90.75 252 ILE A N 1
ATOM 1952 C CA . ILE A 1 252 ? -9.554 0.744 16.499 1.00 90.75 252 ILE A CA 1
ATOM 1953 C C . ILE A 1 252 ? -9.032 1.264 17.846 1.00 90.75 252 ILE A C 1
ATOM 1955 O O . ILE A 1 252 ? -8.549 2.393 17.936 1.00 90.75 252 ILE A O 1
ATOM 1959 N N . ASP A 1 253 ? -9.109 0.448 18.900 1.00 91.06 253 ASP A N 1
ATOM 1960 C CA . ASP A 1 253 ? -8.457 0.742 20.178 1.00 91.06 253 ASP A CA 1
ATOM 1961 C C . ASP A 1 253 ? -7.009 0.249 20.159 1.00 91.06 253 ASP A C 1
ATOM 1963 O O . ASP A 1 253 ? -6.705 -0.874 20.567 1.00 91.06 253 ASP A O 1
ATOM 1967 N N . ALA A 1 254 ? -6.095 1.114 19.722 1.00 86.75 254 ALA A N 1
ATOM 1968 C CA . ALA A 1 254 ? -4.667 0.810 19.652 1.00 86.75 254 ALA A CA 1
ATOM 1969 C C . ALA A 1 254 ? -4.053 0.300 20.977 1.00 86.75 254 ALA A C 1
ATOM 1971 O O . ALA A 1 254 ? -3.033 -0.383 20.934 1.00 86.75 254 ALA A O 1
ATOM 1972 N N . THR A 1 255 ? -4.638 0.602 22.147 1.00 88.19 255 THR A N 1
ATOM 1973 C CA . THR A 1 255 ? -4.116 0.114 23.443 1.00 88.19 255 THR A CA 1
ATOM 1974 C C . THR A 1 255 ? -4.417 -1.363 23.692 1.00 88.19 255 THR A C 1
ATOM 1976 O O . THR A 1 255 ? -3.736 -2.017 24.476 1.00 88.19 255 THR A O 1
ATOM 1979 N N . SER A 1 256 ? -5.402 -1.910 22.981 1.00 91.50 256 SER A N 1
ATOM 1980 C CA . SER A 1 256 ? -5.832 -3.303 23.097 1.00 91.50 256 SER A CA 1
ATOM 1981 C C . SER A 1 256 ? -5.115 -4.261 22.138 1.00 91.50 256 SER A C 1
ATOM 1983 O O . SER A 1 256 ? -5.457 -5.445 22.106 1.00 91.50 256 SER A O 1
ATOM 1985 N N . PHE A 1 257 ? -4.151 -3.769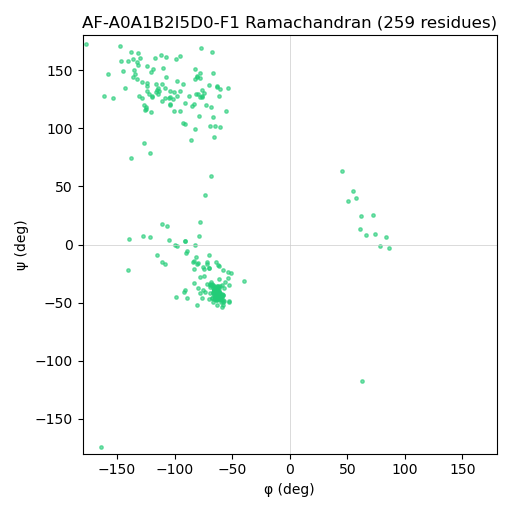 21.348 1.00 92.69 257 PHE A N 1
ATOM 1986 C CA . PHE A 1 257 ? -3.458 -4.570 20.341 1.00 92.69 257 PHE A CA 1
ATOM 1987 C C . PHE A 1 257 ? -2.707 -5.749 20.973 1.00 92.69 257 PHE A C 1
ATOM 1989 O O . PHE A 1 257 ? -1.882 -5.573 21.870 1.00 92.69 257 PHE A O 1
ATOM 1996 N N . LYS A 1 258 ? -2.956 -6.953 20.455 1.00 90.31 258 LYS A N 1
ATOM 1997 C CA . LYS A 1 258 ? -2.239 -8.181 20.814 1.00 90.31 258 LYS A CA 1
ATOM 1998 C C . LYS A 1 258 ? -1.679 -8.829 19.560 1.00 90.31 258 LYS A C 1
ATOM 2000 O O . LYS A 1 258 ? -2.447 -9.243 18.693 1.00 90.31 258 LYS A O 1
ATOM 2005 N N . GLN A 1 259 ? -0.358 -8.920 19.474 1.00 87.56 259 GLN A N 1
ATOM 2006 C CA . GLN A 1 259 ? 0.322 -9.601 18.377 1.00 87.56 259 GLN A CA 1
ATOM 2007 C C . GLN A 1 259 ? -0.031 -11.093 18.377 1.00 87.56 259 GLN A C 1
ATOM 2009 O O . GLN A 1 259 ? -0.059 -11.725 19.433 1.00 87.56 259 GLN A O 1
ATOM 2014 N N . LEU A 1 260 ? -0.315 -11.633 17.193 1.00 75.31 260 LEU A N 1
ATOM 2015 C CA . LEU A 1 260 ? -0.469 -13.070 16.994 1.00 75.31 260 LEU A CA 1
ATOM 2016 C C . LEU A 1 260 ? 0.932 -13.680 16.856 1.00 75.31 260 LEU A C 1
ATOM 2018 O O . LEU A 1 260 ? 1.759 -13.151 16.111 1.00 75.31 260 LEU A O 1
ATOM 2022 N N . SER A 1 261 ? 1.192 -14.730 17.635 1.00 59.09 261 SER A N 1
ATOM 2023 C CA . SER A 1 261 ? 2.419 -15.534 17.597 1.00 59.09 261 SER A CA 1
ATOM 2024 C C . SER A 1 261 ? 2.479 -16.406 16.354 1.00 59.09 261 SER A C 1
ATOM 2026 O O . SER A 1 261 ? 1.428 -17.030 16.072 1.00 59.09 261 SER A O 1
#

Foldseek 3Di:
DDPPPPPDDDPVNVVVVVVVVVVVVVVVVVPPPVVVVVVLLVQLVVLQVVLQVQLLVCCVVPVPDFSVRSVVVSCVVVVQWDWPDDDRFKTWTFRSGPVRFIWMWGHPDSRGIGIDTLPNPPDCDPRLLVLVLCQFLQVFFDPDLDVPQGHNVSCCVVVVDPQQKDWLFDDRRNVVVQVVSCVRSVHNCVAWIKMWHDDPSGIKIKIAPHDCFPQAQHKGWIWIQDPVVSDIFIWIFHWHWDADPRDIGIDTPPVRTDTDD

Radius of gyration: 26.04 Å; Cα contacts (8 Å, |Δi|>4): 405; chains: 1; bounding box: 68×64×84 Å

pLDDT: mean 78.2, std 12.33, range [46.5, 96.0]

Sequence (261 aa):
MRKDARKAFTLVEMLIVIIVIGILAGLMMISSGSATDKAEETACLNNRKILERSYNIYRISESSLTFTEVLEKVKAEHPKMVLDYGDDDFEVFSGVCPAHGKCAITLVDPNVVVAECMIHNNGFSDSLTKKLYGFLTGKKNYDGLARDVKTVADYFSKVNPANGTLDSTGENYGSKMTKQIGEDIGIDLSNYSWQIKKNGNNYTFYFTKEKISNKINQTVNVTKYDPVTKTFVNGTVKIIKNTTSGQSNAIIDATSFKQLS

InterPro domains:
  IPR000983 General secretion pathway protein G-type pilin [PR00813] (8-33)
  IPR000983 General secretion pathway protein G-type pilin [PR00813] (44-62)
  IPR012902 Prokaryotic N-terminal methylation site [PF07963] (5-28)
  IPR012902 Prokaryotic N-terminal methylation site [TIGR02532] (7-28)
  IPR045584 Pilin-like [SSF54523] (9-67)

Secondary structure (DSSP, 8-state):
-------PPPHHHHHHHHHHHHHHHHHHHHHHHHHHHHHHHHHHHHHHHHHHHHHHHHHHH-TT--HHHHHHHHHHH-TT-EEEEEETTEEEEESSSTTS--EEEEEEETTEEEEEETTT--S--HHHHHHHHHHHTT-S--TTSSTT--SHHHIIIII--TTSEEETTSTTTHHHHHHHHHHHHT---TTSEEEEEEETTEEEEEEESS--TT-TT-EEEEEEEETTTTEEEEEEEEEEEEEETTEEEEEE-GGG-EE--

Mean predicted aligned error: 14.81 Å